Protein AF-A0A949GAK9-F1 (afdb_monomer_lite)

Structure (mmCIF, N/CA/C/O backbone):
data_AF-A0A949GAK9-F1
#
_entry.id   AF-A0A949GAK9-F1
#
loop_
_atom_site.group_PDB
_atom_site.id
_atom_site.type_symbol
_atom_site.label_atom_id
_atom_site.label_alt_id
_atom_site.label_comp_id
_atom_site.label_asym_id
_atom_site.label_entity_id
_atom_site.label_seq_id
_atom_site.pdbx_PDB_ins_code
_atom_site.Cartn_x
_atom_site.Cartn_y
_atom_site.Cartn_z
_atom_site.occupancy
_atom_site.B_iso_or_equiv
_atom_site.auth_seq_id
_atom_site.auth_comp_id
_atom_site.auth_asym_id
_atom_site.auth_atom_id
_atom_site.pdbx_PDB_model_num
ATOM 1 N N . MET A 1 1 ? 39.536 3.581 -105.149 1.00 51.94 1 MET A N 1
ATOM 2 C CA . MET A 1 1 ? 39.400 4.045 -103.743 1.00 51.94 1 MET A CA 1
ATOM 3 C C . MET A 1 1 ? 38.207 4.985 -103.474 1.00 51.94 1 MET A C 1
ATOM 5 O O . MET A 1 1 ? 37.973 5.321 -102.324 1.00 51.94 1 MET A O 1
ATOM 9 N N . HIS A 1 2 ? 37.390 5.369 -104.469 1.00 54.50 2 HIS A N 1
ATOM 10 C CA . HIS A 1 2 ? 36.315 6.364 -104.275 1.00 54.50 2 HIS A CA 1
ATOM 11 C C . HIS A 1 2 ? 34.969 5.800 -103.749 1.00 54.50 2 HIS A C 1
ATOM 13 O O . HIS A 1 2 ? 34.125 6.563 -103.284 1.00 54.50 2 HIS A O 1
ATOM 19 N N . ARG A 1 3 ? 34.749 4.472 -103.798 1.00 54.41 3 ARG A N 1
ATOM 20 C CA . ARG A 1 3 ? 33.476 3.837 -103.385 1.00 54.41 3 ARG A CA 1
ATOM 21 C C . ARG A 1 3 ? 33.417 3.396 -101.913 1.00 54.41 3 ARG A C 1
ATOM 23 O O . ARG A 1 3 ? 32.331 3.361 -101.354 1.00 54.41 3 ARG A O 1
ATOM 30 N N . LEU A 1 4 ? 34.559 3.150 -101.261 1.00 55.31 4 LEU A N 1
ATOM 31 C CA . LEU A 1 4 ? 34.622 2.759 -99.839 1.00 55.31 4 LEU A CA 1
ATOM 32 C C . LEU A 1 4 ? 34.404 3.943 -98.879 1.00 55.31 4 LEU A C 1
ATOM 34 O O . LEU A 1 4 ? 33.759 3.795 -97.846 1.00 55.31 4 LEU A O 1
ATOM 38 N N . ARG A 1 5 ? 34.845 5.153 -99.255 1.00 54.91 5 ARG A N 1
ATOM 39 C CA . ARG A 1 5 ? 34.687 6.379 -98.447 1.00 54.91 5 ARG A CA 1
ATOM 40 C C . ARG A 1 5 ? 33.220 6.814 -98.268 1.00 54.91 5 ARG A C 1
ATOM 42 O O . ARG A 1 5 ? 32.912 7.489 -97.293 1.00 54.91 5 ARG A O 1
ATOM 49 N N . LYS A 1 6 ? 32.311 6.403 -99.168 1.00 59.62 6 LYS A N 1
ATOM 50 C CA . LYS A 1 6 ? 30.882 6.783 -99.147 1.00 59.62 6 LYS A CA 1
ATOM 51 C C . LYS A 1 6 ? 30.074 6.067 -98.050 1.00 59.62 6 LYS A C 1
ATOM 53 O O . LYS A 1 6 ? 29.066 6.602 -97.612 1.00 59.62 6 LYS A O 1
ATOM 58 N N . TYR A 1 7 ? 30.540 4.908 -97.577 1.00 62.22 7 TYR A N 1
ATOM 59 C CA . TYR A 1 7 ? 29.885 4.134 -96.511 1.00 62.22 7 TYR A CA 1
ATOM 60 C C . TYR A 1 7 ? 30.604 4.238 -95.159 1.00 62.22 7 TYR A C 1
ATOM 62 O O . TYR A 1 7 ? 30.000 4.006 -94.121 1.00 62.22 7 TYR A O 1
ATOM 70 N N . LEU A 1 8 ? 31.870 4.659 -95.148 1.00 64.06 8 LEU A N 1
ATOM 71 C CA . LEU A 1 8 ? 32.684 4.757 -93.933 1.00 64.06 8 LEU A CA 1
ATOM 72 C C . LEU A 1 8 ? 32.250 5.911 -93.009 1.00 64.06 8 LEU A C 1
ATOM 74 O O . LEU A 1 8 ? 32.223 5.751 -91.795 1.00 64.06 8 LEU A O 1
ATOM 78 N N . ILE A 1 9 ? 31.850 7.050 -93.583 1.00 67.25 9 ILE A N 1
ATOM 79 C CA . ILE A 1 9 ? 31.380 8.235 -92.843 1.00 67.25 9 ILE A CA 1
ATOM 80 C C . ILE A 1 9 ? 30.050 7.980 -92.102 1.00 67.25 9 ILE A C 1
ATOM 82 O O . ILE A 1 9 ? 29.993 8.277 -90.910 1.00 67.25 9 ILE A O 1
ATOM 86 N N . PRO A 1 10 ? 28.993 7.408 -92.723 1.00 65.00 10 PRO A N 1
ATOM 87 C CA . PRO A 1 10 ? 27.754 7.117 -92.000 1.00 65.00 10 PRO A CA 1
ATOM 88 C C . PRO A 1 10 ? 27.930 6.017 -90.947 1.00 65.00 10 PRO A C 1
ATOM 90 O O . PRO A 1 10 ? 27.344 6.119 -89.876 1.00 65.00 10 PRO A O 1
ATOM 93 N N . ILE A 1 11 ? 28.778 5.010 -91.190 1.00 69.69 11 ILE A N 1
ATOM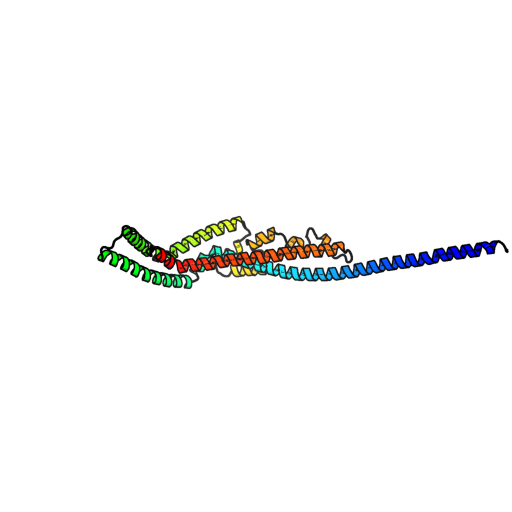 94 C CA . ILE A 1 11 ? 29.069 3.962 -90.197 1.00 69.69 11 ILE A CA 1
ATOM 95 C C . ILE A 1 11 ? 29.792 4.550 -88.978 1.00 69.69 11 ILE A C 1
ATOM 97 O O . ILE A 1 11 ? 29.429 4.238 -87.846 1.00 69.69 11 ILE A O 1
ATOM 101 N N . LEU A 1 12 ? 30.762 5.446 -89.188 1.00 64.31 12 LEU A N 1
ATOM 102 C CA . LEU A 1 12 ? 31.463 6.119 -88.094 1.00 64.31 12 LEU A CA 1
ATOM 103 C C . LEU A 1 12 ? 30.534 7.068 -87.319 1.00 64.31 12 LEU A C 1
ATOM 105 O O . LEU A 1 12 ? 30.618 7.126 -86.099 1.00 64.31 12 LEU A O 1
ATOM 109 N N . ALA A 1 13 ? 29.617 7.765 -88.001 1.00 63.09 13 ALA A N 1
ATOM 110 C CA . ALA A 1 13 ? 28.626 8.637 -87.365 1.00 63.09 13 ALA A CA 1
ATOM 111 C C . ALA A 1 13 ? 27.586 7.855 -86.542 1.00 63.09 13 ALA A C 1
ATOM 113 O O . ALA A 1 13 ? 27.230 8.292 -85.452 1.00 63.09 13 ALA A O 1
ATOM 114 N N . ILE A 1 14 ? 27.147 6.684 -87.021 1.00 65.56 14 ILE A N 1
ATOM 115 C CA . ILE A 1 14 ? 26.251 5.779 -86.283 1.00 65.56 14 ILE A CA 1
ATOM 116 C C . ILE A 1 14 ? 26.977 5.170 -85.077 1.00 65.56 14 ILE A C 1
ATOM 118 O O . ILE A 1 14 ? 26.407 5.119 -83.991 1.00 65.56 14 ILE A O 1
ATOM 122 N N . ALA A 1 15 ? 28.245 4.774 -85.228 1.00 59.44 15 ALA A N 1
ATOM 123 C CA . ALA A 1 15 ? 29.060 4.299 -84.111 1.00 59.44 15 ALA A CA 1
ATOM 124 C C . ALA A 1 15 ? 29.271 5.402 -83.058 1.00 59.44 15 ALA A C 1
ATOM 126 O O . ALA A 1 15 ? 29.117 5.145 -81.868 1.00 59.44 15 ALA A O 1
ATOM 127 N N . LEU A 1 16 ? 29.534 6.645 -83.477 1.00 56.19 16 LEU A N 1
ATOM 128 C CA . LEU A 1 16 ? 29.651 7.788 -82.567 1.00 56.19 16 LEU A CA 1
ATOM 129 C C . LEU A 1 16 ? 28.309 8.066 -81.860 1.00 56.19 16 LEU A C 1
ATOM 131 O O . LEU A 1 16 ? 28.266 8.144 -80.636 1.00 56.19 16 LEU A O 1
ATOM 135 N N . MET A 1 17 ? 27.196 8.128 -82.602 1.00 55.72 17 MET A N 1
ATOM 136 C CA . MET A 1 17 ? 25.853 8.333 -82.037 1.00 55.72 17 MET A CA 1
ATOM 137 C C . MET A 1 17 ? 25.370 7.185 -81.148 1.00 55.72 17 MET A C 1
ATOM 139 O O . MET A 1 17 ? 24.511 7.426 -80.313 1.00 55.72 17 MET A O 1
ATOM 143 N N . ALA A 1 18 ? 25.890 5.966 -81.296 1.00 56.59 18 ALA A N 1
ATOM 144 C CA . ALA A 1 18 ? 25.602 4.859 -80.385 1.00 56.59 18 ALA A CA 1
ATOM 145 C C . ALA A 1 18 ? 26.457 4.937 -79.108 1.00 56.59 18 ALA A C 1
ATOM 147 O O . ALA A 1 18 ? 25.973 4.655 -78.015 1.00 56.59 18 ALA A O 1
ATOM 148 N N . VAL A 1 19 ? 27.716 5.370 -79.221 1.00 54.81 19 VAL A N 1
ATOM 149 C CA . VAL A 1 19 ? 28.667 5.440 -78.099 1.00 54.81 19 VAL A CA 1
ATOM 150 C C . VAL A 1 19 ? 28.380 6.617 -77.155 1.00 54.81 19 VAL A C 1
ATOM 152 O O . VAL A 1 19 ? 28.530 6.463 -75.942 1.00 54.81 19 VAL A O 1
ATOM 155 N N . PHE A 1 20 ? 27.930 7.767 -77.668 1.00 54.03 20 PHE A N 1
ATOM 156 C CA . PHE A 1 20 ? 27.603 8.948 -76.852 1.00 54.03 20 PHE A CA 1
ATOM 157 C C . PHE A 1 20 ? 26.462 8.723 -75.825 1.00 54.03 20 PHE A C 1
ATOM 159 O O . PHE A 1 20 ? 26.694 8.966 -74.640 1.00 54.03 20 PHE A O 1
ATOM 166 N N . PRO A 1 21 ? 25.269 8.212 -76.192 1.00 53.53 21 PRO A N 1
ATOM 167 C CA . PRO A 1 21 ? 24.184 7.955 -75.241 1.00 53.53 21 PRO A CA 1
ATOM 168 C C . PRO A 1 21 ? 24.473 6.780 -74.293 1.00 53.53 21 PRO A C 1
ATOM 170 O O . PRO A 1 21 ? 23.988 6.790 -73.162 1.00 53.53 21 PRO A O 1
ATOM 173 N N . LEU A 1 22 ? 25.302 5.801 -74.692 1.00 49.84 22 LEU A N 1
ATOM 174 C CA . LEU A 1 22 ? 25.714 4.705 -73.803 1.00 49.84 22 LEU A CA 1
ATOM 175 C C . LEU A 1 22 ? 26.601 5.182 -72.639 1.00 49.84 22 LEU A C 1
ATOM 177 O O . LEU A 1 22 ? 26.452 4.679 -71.523 1.00 49.84 22 LEU A O 1
ATOM 181 N N . HIS A 1 23 ? 27.482 6.164 -72.869 1.00 51.22 23 HIS A N 1
ATOM 182 C CA . HIS A 1 23 ? 28.323 6.747 -71.816 1.00 51.22 23 HIS A CA 1
ATOM 183 C C . HIS A 1 23 ? 27.517 7.620 -70.849 1.00 51.22 23 HIS A C 1
ATOM 185 O O . HIS A 1 23 ? 27.733 7.545 -69.640 1.00 51.22 23 HIS A O 1
ATOM 191 N N . SER A 1 24 ? 26.555 8.404 -71.349 1.00 53.34 24 SER A N 1
ATOM 192 C CA . SER A 1 24 ? 25.651 9.196 -70.502 1.00 53.34 24 SER A CA 1
ATOM 193 C C . SER A 1 24 ? 24.759 8.307 -69.631 1.00 53.34 24 SER A C 1
ATOM 195 O O . SER A 1 24 ? 24.544 8.619 -68.462 1.00 53.34 24 SER A O 1
ATOM 197 N N . ALA A 1 25 ? 24.292 7.172 -70.165 1.00 54.41 25 ALA A N 1
ATOM 198 C CA . ALA A 1 25 ? 23.496 6.197 -69.422 1.00 54.41 25 ALA A CA 1
ATOM 199 C C . ALA A 1 25 ? 24.308 5.469 -68.334 1.00 54.41 25 ALA A C 1
ATOM 201 O O . ALA A 1 25 ? 23.816 5.322 -67.218 1.00 54.41 25 ALA A O 1
ATOM 202 N N . HIS A 1 26 ? 25.558 5.074 -68.616 1.00 55.34 26 HIS A N 1
ATOM 203 C CA . HIS A 1 26 ? 26.439 4.455 -67.613 1.00 55.34 26 HIS A CA 1
ATOM 204 C C . HIS A 1 26 ? 26.899 5.450 -66.537 1.00 55.34 26 HIS A C 1
ATOM 206 O O . HIS A 1 26 ? 26.932 5.112 -65.357 1.00 55.34 26 HIS A O 1
ATOM 212 N N . ALA A 1 27 ? 27.210 6.696 -66.907 1.00 53.25 27 ALA A N 1
ATOM 213 C CA . ALA A 1 27 ? 27.533 7.741 -65.936 1.00 53.25 27 ALA A CA 1
ATOM 214 C C . ALA A 1 27 ? 26.326 8.073 -65.040 1.00 53.25 27 ALA A C 1
ATOM 216 O O . ALA A 1 27 ? 26.493 8.254 -63.837 1.00 53.25 27 ALA A O 1
ATOM 217 N N . ALA A 1 28 ? 25.108 8.079 -65.595 1.00 60.81 28 ALA A N 1
ATOM 218 C CA . ALA A 1 28 ? 23.876 8.268 -64.831 1.00 60.81 28 ALA A CA 1
ATOM 219 C C . ALA A 1 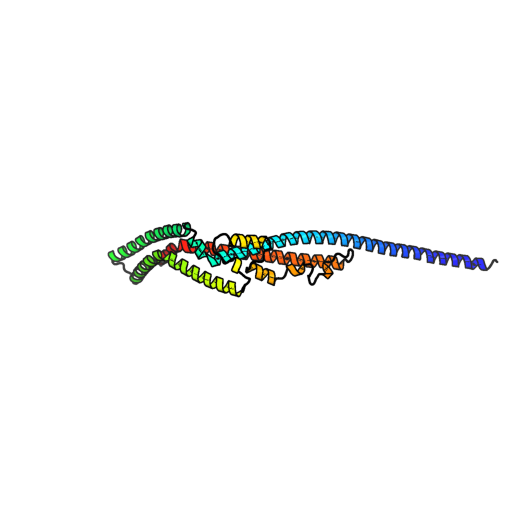28 ? 23.560 7.081 -63.903 1.00 60.81 28 ALA A C 1
ATOM 221 O O . ALA A 1 28 ? 23.159 7.303 -62.763 1.00 60.81 28 ALA A O 1
ATOM 222 N N . SER A 1 29 ? 23.780 5.832 -64.334 1.00 64.19 29 SER A N 1
ATOM 223 C CA . SER A 1 29 ? 23.567 4.657 -63.476 1.00 64.19 29 SER A CA 1
ATOM 224 C C . SER A 1 29 ? 24.602 4.554 -62.353 1.00 64.19 29 SER A C 1
ATOM 226 O O . SER A 1 29 ? 24.260 4.147 -61.247 1.00 64.19 29 SER A O 1
ATOM 228 N N . VAL A 1 30 ? 25.854 4.955 -62.610 1.00 63.03 30 VAL A N 1
ATOM 229 C CA . VAL A 1 30 ? 26.907 5.029 -61.585 1.00 63.03 30 VAL A CA 1
ATOM 230 C C . VAL A 1 30 ? 26.654 6.199 -60.629 1.00 63.03 30 VAL A C 1
ATOM 232 O O . VAL A 1 30 ? 26.798 6.045 -59.422 1.00 63.03 30 VAL A O 1
ATOM 235 N N . ALA A 1 31 ? 26.204 7.357 -61.119 1.00 63.72 31 ALA A N 1
ATOM 236 C CA . ALA A 1 31 ? 25.809 8.468 -60.253 1.00 63.72 31 ALA A CA 1
ATOM 237 C C . ALA A 1 31 ? 24.590 8.116 -59.382 1.00 63.72 31 ALA A C 1
ATOM 239 O O . ALA A 1 31 ? 24.566 8.466 -58.206 1.00 63.72 31 ALA A O 1
ATOM 240 N N . ALA A 1 32 ? 23.610 7.383 -59.923 1.00 65.06 32 ALA A N 1
ATOM 241 C CA . ALA A 1 32 ? 22.452 6.905 -59.171 1.00 65.06 32 ALA A CA 1
ATOM 242 C C . ALA A 1 32 ? 22.826 5.843 -58.122 1.00 65.06 32 ALA A C 1
ATOM 244 O O . ALA A 1 32 ? 22.299 5.883 -57.012 1.00 65.06 32 ALA A O 1
ATOM 245 N N . SER A 1 33 ? 23.757 4.929 -58.428 1.00 63.31 33 SER A N 1
ATOM 246 C CA . SER A 1 33 ? 24.229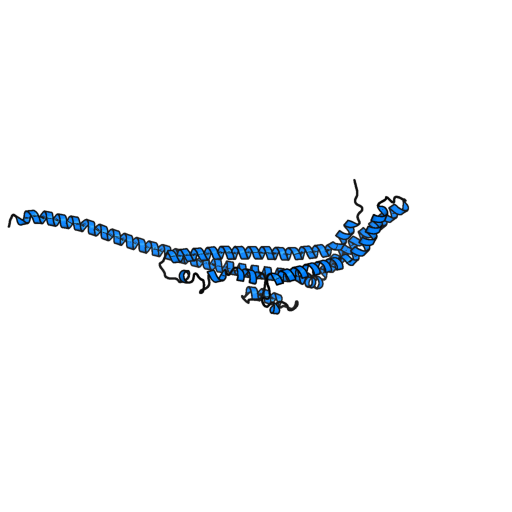 3.935 -57.455 1.00 63.31 33 SER A CA 1
ATOM 247 C C . SER A 1 33 ? 25.074 4.563 -56.344 1.00 63.31 33 SER A C 1
ATOM 249 O O . SER A 1 33 ? 24.906 4.207 -55.180 1.00 63.31 33 SER A O 1
ATOM 251 N N . VAL A 1 34 ? 25.915 5.550 -56.668 1.00 64.19 34 VAL A N 1
ATOM 252 C CA . VAL A 1 34 ? 26.682 6.324 -55.679 1.00 64.19 34 VAL A CA 1
ATOM 253 C C . VAL A 1 34 ? 25.760 7.213 -54.838 1.00 64.19 34 VAL A C 1
ATOM 255 O O . VAL A 1 34 ? 25.907 7.244 -53.620 1.00 64.19 34 VAL A O 1
ATOM 258 N N . ALA A 1 35 ? 24.772 7.886 -55.437 1.00 60.88 35 ALA A N 1
ATOM 259 C CA . ALA A 1 35 ? 23.776 8.667 -54.699 1.00 60.88 35 ALA A CA 1
ATOM 260 C C . ALA A 1 35 ? 22.928 7.781 -53.771 1.00 60.88 35 ALA A C 1
ATOM 262 O O . ALA A 1 35 ? 22.679 8.166 -52.630 1.00 60.88 35 ALA A O 1
ATOM 263 N N . GLY A 1 36 ? 22.550 6.580 -54.222 1.00 61.28 36 GLY A N 1
ATOM 264 C CA . GLY A 1 36 ? 21.880 5.574 -53.397 1.00 61.28 36 GLY A CA 1
ATOM 265 C C . GLY A 1 36 ? 22.747 5.102 -52.228 1.00 61.28 36 GLY A C 1
ATOM 266 O O . GLY A 1 36 ? 22.277 5.088 -51.096 1.00 61.28 36 GLY A O 1
ATOM 267 N N . ALA A 1 37 ? 24.029 4.810 -52.469 1.00 61.66 37 ALA A N 1
ATOM 268 C CA . ALA A 1 37 ? 24.970 4.419 -51.419 1.00 61.66 37 ALA A CA 1
ATOM 269 C C . ALA A 1 37 ? 25.216 5.544 -50.394 1.00 61.66 37 ALA A C 1
ATOM 271 O O . ALA A 1 37 ? 25.269 5.289 -49.194 1.00 61.66 37 ALA A O 1
ATOM 272 N N . LEU A 1 38 ? 25.317 6.803 -50.834 1.00 58.34 38 LEU A N 1
ATOM 273 C CA . LEU A 1 38 ? 25.452 7.959 -49.937 1.00 58.34 38 LEU A CA 1
ATOM 274 C C . LEU A 1 38 ? 24.170 8.217 -49.128 1.00 58.34 38 LEU A C 1
ATOM 276 O O . LEU A 1 38 ? 24.242 8.563 -47.947 1.00 58.34 38 LEU A O 1
ATOM 280 N N . PHE A 1 39 ? 22.997 8.021 -49.731 1.00 60.84 39 PHE A N 1
ATOM 281 C CA . PHE A 1 39 ? 21.710 8.130 -49.043 1.00 60.84 39 PHE A CA 1
ATOM 282 C C . PHE A 1 39 ? 21.534 7.026 -47.984 1.00 60.84 39 PHE A C 1
ATOM 284 O O . PHE A 1 39 ? 21.108 7.302 -46.865 1.00 60.84 39 PHE A O 1
ATOM 291 N N . ASP A 1 40 ? 21.952 5.798 -48.286 1.00 64.62 40 ASP A N 1
ATOM 292 C CA . ASP A 1 40 ? 21.887 4.667 -47.354 1.00 64.62 40 ASP A CA 1
ATOM 293 C C . ASP A 1 40 ? 22.865 4.827 -46.172 1.00 64.62 40 ASP A C 1
ATOM 295 O O . ASP A 1 40 ? 22.498 4.645 -45.010 1.00 64.62 40 ASP A O 1
ATOM 299 N N . VAL A 1 41 ? 24.086 5.311 -46.433 1.00 65.50 41 VAL A N 1
ATOM 300 C CA . VAL A 1 41 ? 25.074 5.628 -45.383 1.00 65.50 41 VAL A CA 1
ATOM 301 C C . VAL A 1 41 ? 24.615 6.793 -44.491 1.00 65.50 41 VAL A C 1
ATOM 303 O O . VAL A 1 41 ? 24.788 6.752 -43.267 1.00 65.50 41 VAL A O 1
ATOM 306 N N . THR A 1 42 ? 24.002 7.835 -45.062 1.00 65.44 42 THR A N 1
ATOM 307 C CA . THR A 1 42 ? 23.492 8.978 -44.279 1.00 65.44 42 THR A CA 1
ATOM 308 C C . THR A 1 42 ? 22.287 8.596 -43.415 1.00 65.44 42 THR A C 1
ATOM 310 O O . THR A 1 42 ? 22.235 8.981 -42.248 1.00 65.44 42 THR A O 1
ATOM 313 N N . ILE A 1 43 ? 21.362 7.770 -43.908 1.00 67.88 43 ILE A N 1
ATOM 314 C CA . ILE A 1 43 ? 20.245 7.261 -43.093 1.00 67.88 43 ILE A CA 1
ATOM 315 C C . ILE A 1 43 ? 20.734 6.268 -42.033 1.00 67.88 43 ILE A C 1
ATOM 317 O O . ILE A 1 43 ? 20.325 6.359 -40.874 1.00 67.88 43 ILE A O 1
ATOM 321 N N . GLY A 1 44 ? 21.643 5.356 -42.384 1.00 66.12 44 GLY A N 1
ATOM 322 C CA . GLY A 1 44 ? 22.190 4.374 -41.449 1.00 66.12 44 GLY A CA 1
ATOM 323 C C . GLY A 1 44 ? 22.914 5.016 -40.262 1.00 66.12 44 GLY A C 1
ATOM 324 O O . GLY A 1 44 ? 22.764 4.566 -39.126 1.00 66.12 44 GLY A O 1
ATOM 325 N N . THR A 1 45 ? 23.659 6.100 -40.486 1.00 68.69 45 THR A N 1
ATOM 326 C CA . THR A 1 45 ? 24.336 6.841 -39.404 1.00 68.69 45 THR A CA 1
ATOM 327 C C . THR A 1 45 ? 23.352 7.595 -38.506 1.00 68.69 45 THR A C 1
ATOM 329 O O . THR A 1 45 ? 23.470 7.519 -37.282 1.00 68.69 45 THR A O 1
ATOM 332 N N . VAL A 1 46 ? 22.330 8.248 -39.073 1.00 70.56 46 VAL A N 1
ATOM 333 C CA . VAL A 1 46 ? 21.264 8.910 -38.295 1.00 70.56 46 VAL A CA 1
ATOM 334 C C . VAL A 1 46 ? 20.488 7.902 -37.440 1.00 70.56 46 VAL A C 1
ATOM 336 O O . VAL A 1 46 ? 20.258 8.150 -36.256 1.00 70.56 46 VAL A O 1
ATOM 339 N N . LEU A 1 47 ? 20.132 6.738 -37.990 1.00 70.56 47 LEU A N 1
ATOM 340 C CA . LEU A 1 47 ? 19.409 5.698 -37.250 1.00 70.56 47 LEU A CA 1
ATOM 341 C C . LEU A 1 47 ? 20.231 5.090 -36.103 1.00 70.56 47 LEU A C 1
ATOM 343 O O . LEU A 1 47 ? 19.664 4.791 -35.048 1.00 70.56 47 LEU A O 1
ATOM 347 N N . HIS A 1 48 ? 21.553 4.951 -36.255 1.00 70.25 48 HIS A N 1
ATOM 348 C CA . HIS A 1 48 ? 22.428 4.541 -35.149 1.00 70.25 48 HIS A CA 1
ATOM 349 C C . HIS A 1 48 ? 22.435 5.574 -34.013 1.00 70.25 48 HIS A C 1
ATOM 351 O O . HIS A 1 48 ? 22.320 5.196 -32.845 1.00 70.25 48 HIS A O 1
ATOM 357 N N . MET A 1 49 ? 22.499 6.871 -34.336 1.00 70.62 49 MET A N 1
ATOM 358 C CA . MET A 1 49 ? 22.441 7.941 -33.330 1.00 70.62 49 MET A CA 1
ATOM 359 C C . MET A 1 49 ? 21.099 7.945 -32.587 1.00 70.62 49 MET A C 1
ATOM 361 O O . MET A 1 49 ? 21.072 8.022 -31.359 1.00 70.62 49 MET A O 1
ATOM 365 N N . VAL A 1 50 ? 19.986 7.777 -33.307 1.00 75.19 50 VAL A N 1
ATOM 366 C CA . VAL A 1 50 ? 18.645 7.652 -32.708 1.00 75.19 50 VAL A CA 1
ATOM 367 C C . VAL A 1 50 ? 18.550 6.417 -31.806 1.00 75.19 50 VAL A C 1
ATOM 369 O O . VAL A 1 50 ? 18.018 6.500 -30.700 1.00 75.19 50 VAL A O 1
ATOM 372 N N . SER A 1 51 ? 19.108 5.283 -32.232 1.00 71.62 51 SER A N 1
ATOM 373 C CA . SER A 1 51 ? 19.106 4.044 -31.444 1.00 71.62 51 SER A CA 1
ATOM 374 C C . SER A 1 51 ? 19.911 4.177 -30.148 1.00 71.62 51 SER A C 1
ATOM 376 O O . SER A 1 51 ? 19.467 3.695 -29.105 1.00 71.62 51 SER A O 1
ATOM 378 N N . TYR A 1 52 ? 21.048 4.880 -30.181 1.00 72.88 52 TYR A N 1
ATOM 379 C CA . TYR A 1 52 ? 21.845 5.175 -28.987 1.00 72.88 52 TYR A CA 1
ATOM 380 C C . TYR A 1 52 ? 21.094 6.079 -27.998 1.00 72.88 52 TYR A C 1
ATOM 382 O O . TYR A 1 52 ? 21.076 5.807 -26.797 1.00 72.88 52 TYR A O 1
ATOM 390 N N . VAL A 1 53 ? 20.406 7.112 -28.500 1.00 77.75 53 VAL A N 1
ATOM 391 C CA . VAL A 1 53 ? 19.545 7.973 -27.671 1.00 77.75 53 VAL A CA 1
ATOM 392 C C . VAL A 1 53 ? 18.413 7.159 -27.034 1.00 77.75 53 VAL A C 1
ATOM 394 O O . VAL A 1 53 ? 18.178 7.281 -25.834 1.00 77.75 53 VAL A O 1
ATOM 397 N N . LEU A 1 54 ? 17.747 6.283 -27.793 1.00 76.25 54 LEU A N 1
ATOM 398 C CA . LEU A 1 54 ? 16.699 5.402 -27.260 1.00 76.25 54 LEU A CA 1
ATOM 399 C C . LEU A 1 54 ? 17.226 4.448 -26.186 1.00 76.25 54 LEU A C 1
ATOM 401 O O . LEU A 1 54 ? 16.542 4.223 -25.190 1.00 76.25 54 LEU A O 1
ATOM 405 N N . TYR A 1 55 ? 18.441 3.922 -26.349 1.00 75.69 55 TYR A N 1
ATOM 406 C CA . TYR A 1 55 ? 19.073 3.085 -25.333 1.00 75.69 55 TYR A CA 1
ATOM 407 C C . TYR A 1 55 ? 19.365 3.853 -24.033 1.00 75.69 55 TYR A C 1
ATOM 409 O O . TYR A 1 55 ? 19.118 3.348 -22.933 1.00 75.69 55 TYR A O 1
ATOM 417 N N . LEU A 1 56 ? 19.828 5.102 -24.141 1.00 78.06 56 LEU A N 1
ATOM 418 C CA . LEU A 1 56 ? 20.026 5.974 -22.982 1.00 78.06 56 LEU A CA 1
ATOM 419 C C . LEU A 1 56 ? 18.699 6.207 -22.245 1.00 78.06 56 LEU A C 1
ATOM 421 O O . LEU A 1 56 ? 18.628 6.036 -21.027 1.00 78.06 56 LEU A O 1
ATOM 425 N N . VAL A 1 57 ? 17.627 6.519 -22.980 1.00 82.69 57 VAL A N 1
ATOM 426 C CA . VAL A 1 57 ? 16.284 6.704 -22.404 1.00 82.69 57 VAL A CA 1
ATOM 427 C C . VAL A 1 57 ? 15.771 5.411 -21.759 1.00 82.69 57 VAL A C 1
ATOM 429 O O . VAL A 1 57 ? 15.229 5.454 -20.655 1.00 82.69 57 VAL A O 1
ATOM 432 N N . LEU A 1 58 ? 15.992 4.254 -22.388 1.00 80.69 58 LEU A N 1
ATOM 433 C CA . LEU A 1 58 ? 15.619 2.947 -21.839 1.00 80.69 58 LEU A CA 1
ATOM 434 C C . LEU A 1 58 ? 16.374 2.627 -20.541 1.00 80.69 58 LEU A C 1
ATOM 436 O O . LEU A 1 58 ? 15.797 2.046 -19.623 1.00 80.69 58 LEU A O 1
ATOM 440 N N . THR A 1 59 ? 17.638 3.037 -20.431 1.00 76.75 59 THR A N 1
ATOM 441 C CA . THR A 1 59 ? 18.435 2.875 -19.205 1.00 76.75 59 THR A CA 1
ATOM 442 C C . THR A 1 59 ? 17.835 3.688 -18.054 1.00 76.75 59 THR A C 1
ATOM 444 O O . THR A 1 59 ? 17.665 3.169 -16.949 1.00 76.75 59 THR A O 1
ATOM 447 N N . ILE A 1 60 ? 17.426 4.933 -18.322 1.00 81.75 60 ILE A N 1
ATOM 448 C CA . ILE A 1 60 ? 16.736 5.785 -17.339 1.00 81.75 60 ILE A CA 1
ATOM 449 C C . ILE A 1 60 ? 15.374 5.184 -16.959 1.00 81.75 60 ILE A C 1
ATOM 451 O O . ILE A 1 60 ? 15.041 5.103 -15.776 1.00 81.75 60 ILE A O 1
ATOM 455 N N . ALA A 1 61 ? 14.597 4.716 -17.939 1.00 84.69 61 ALA A N 1
ATOM 456 C CA . ALA A 1 61 ? 13.307 4.070 -17.696 1.00 84.69 61 ALA A CA 1
ATOM 457 C C . ALA A 1 61 ? 13.449 2.776 -16.876 1.00 84.69 61 ALA A C 1
ATOM 459 O O . ALA A 1 61 ? 12.647 2.516 -15.981 1.00 84.69 61 ALA A O 1
ATOM 460 N N . SER A 1 62 ? 14.506 1.999 -17.121 1.00 82.00 62 SER A N 1
ATOM 461 C CA . SER A 1 62 ? 14.819 0.786 -16.359 1.00 82.00 62 SER A CA 1
ATOM 462 C C . SER A 1 62 ? 15.173 1.110 -14.909 1.00 82.00 62 SER A C 1
ATOM 464 O O . SER A 1 62 ? 14.711 0.427 -13.999 1.00 82.00 62 SER A O 1
ATOM 466 N N . PHE A 1 63 ? 15.922 2.190 -14.669 1.00 80.69 63 PHE A N 1
ATOM 467 C CA . PHE A 1 63 ? 16.169 2.674 -13.311 1.00 80.69 63 PHE A CA 1
ATOM 468 C C . PHE A 1 63 ? 14.865 3.088 -12.608 1.00 80.69 63 PHE A C 1
ATOM 470 O O . PHE A 1 63 ? 14.625 2.693 -11.465 1.00 80.69 63 PHE A O 1
ATOM 477 N N . ALA A 1 64 ? 13.985 3.818 -13.300 1.00 86.25 64 ALA A N 1
ATOM 478 C CA . ALA A 1 64 ? 12.678 4.205 -12.769 1.00 86.25 64 ALA A CA 1
ATOM 479 C C . ALA A 1 64 ? 11.782 2.990 -12.456 1.00 86.25 64 ALA A C 1
ATOM 481 O O . ALA A 1 64 ? 11.081 2.987 -11.439 1.00 86.25 64 ALA A O 1
ATOM 482 N N . LEU A 1 65 ? 11.831 1.942 -13.284 1.00 85.44 65 LEU A N 1
ATOM 483 C CA . LEU A 1 65 ? 11.141 0.676 -13.038 1.00 85.44 65 LEU A CA 1
ATOM 484 C C . LEU A 1 65 ? 11.671 -0.013 -11.778 1.00 85.44 65 LEU A C 1
ATOM 486 O O . LEU A 1 65 ? 10.873 -0.396 -10.925 1.00 85.44 65 LEU A O 1
ATOM 490 N N . THR A 1 66 ? 12.992 -0.124 -11.622 1.00 79.88 66 THR A N 1
ATOM 491 C CA . THR A 1 66 ? 13.613 -0.712 -10.424 1.00 79.88 66 THR A CA 1
ATOM 492 C C . THR A 1 66 ? 13.244 0.065 -9.160 1.00 79.88 66 THR A C 1
ATOM 494 O O . THR A 1 66 ? 12.889 -0.538 -8.146 1.00 79.88 66 THR A O 1
ATOM 497 N N . LEU A 1 67 ? 13.243 1.400 -9.224 1.00 84.12 67 LEU A N 1
ATOM 498 C CA . LEU A 1 67 ? 12.807 2.249 -8.115 1.00 84.12 67 LEU A CA 1
ATOM 499 C C . LEU A 1 67 ? 11.331 2.014 -7.763 1.00 84.12 67 LEU A C 1
ATOM 501 O O . LEU A 1 67 ? 10.990 1.835 -6.595 1.00 84.12 67 LEU A O 1
ATOM 505 N N . SER A 1 68 ? 10.462 1.964 -8.771 1.00 88.44 68 SER A N 1
ATOM 506 C CA . SER A 1 68 ? 9.025 1.729 -8.583 1.00 88.44 68 SER A CA 1
ATOM 507 C C . SER A 1 68 ? 8.747 0.329 -8.024 1.00 88.44 68 SER A C 1
ATOM 509 O O . SER A 1 68 ? 7.909 0.170 -7.138 1.00 88.44 68 SER A O 1
ATOM 511 N N . ALA A 1 69 ? 9.490 -0.683 -8.479 1.00 83.38 69 ALA A N 1
ATOM 512 C CA . ALA A 1 69 ? 9.423 -2.048 -7.965 1.00 83.38 69 ALA A CA 1
ATOM 513 C C . ALA A 1 69 ? 9.857 -2.130 -6.493 1.00 83.38 69 ALA A C 1
ATOM 515 O O . ALA A 1 69 ? 9.187 -2.774 -5.682 1.00 83.38 69 ALA A O 1
ATOM 516 N N . ALA A 1 70 ? 10.938 -1.435 -6.128 1.00 80.88 70 ALA A N 1
ATOM 517 C CA . ALA A 1 70 ? 11.407 -1.360 -4.749 1.00 80.88 70 ALA A CA 1
ATOM 518 C C . ALA A 1 70 ? 10.374 -0.680 -3.832 1.00 80.88 70 ALA A C 1
ATOM 520 O O . ALA A 1 70 ? 10.089 -1.190 -2.746 1.00 80.88 70 ALA A O 1
ATOM 521 N N . LEU A 1 71 ? 9.759 0.420 -4.285 1.00 85.88 71 LEU A N 1
ATOM 522 C CA . LEU A 1 71 ? 8.683 1.101 -3.554 1.00 85.88 71 LEU A CA 1
ATOM 523 C C . LEU A 1 71 ? 7.446 0.211 -3.380 1.00 85.88 71 LEU A C 1
ATOM 525 O O . LEU A 1 71 ? 6.888 0.155 -2.283 1.00 85.88 71 LEU A O 1
ATOM 529 N N . LEU A 1 72 ? 7.041 -0.519 -4.423 1.00 86.62 72 LEU A N 1
ATOM 530 C CA . LEU A 1 72 ? 5.925 -1.461 -4.345 1.00 86.62 72 LEU A CA 1
ATOM 531 C C . LEU A 1 72 ? 6.200 -2.557 -3.310 1.00 86.62 72 LEU A C 1
ATOM 533 O O . LEU A 1 72 ? 5.392 -2.748 -2.401 1.00 86.62 72 LEU A O 1
ATOM 537 N N . ASN A 1 73 ? 7.359 -3.212 -3.381 1.00 82.75 73 ASN A N 1
ATOM 538 C CA . ASN A 1 73 ? 7.739 -4.244 -2.415 1.00 82.75 73 ASN A CA 1
ATOM 539 C C . ASN A 1 73 ? 7.776 -3.697 -0.973 1.00 82.75 73 ASN A C 1
ATOM 541 O O . ASN A 1 73 ? 7.232 -4.328 -0.065 1.00 82.75 73 ASN A O 1
ATOM 545 N N . ALA A 1 74 ? 8.343 -2.502 -0.764 1.00 80.12 74 ALA A N 1
ATOM 546 C CA . ALA A 1 74 ? 8.383 -1.853 0.548 1.00 80.12 74 ALA A CA 1
ATOM 547 C C . ALA A 1 74 ? 6.977 -1.542 1.091 1.00 80.12 74 ALA A C 1
ATOM 549 O O . ALA A 1 74 ? 6.681 -1.810 2.257 1.00 80.12 74 ALA A O 1
ATOM 550 N N . SER A 1 75 ? 6.095 -1.010 0.240 1.00 85.00 75 SER A N 1
ATOM 551 C CA . SER A 1 75 ? 4.721 -0.665 0.620 1.00 85.00 75 SER A CA 1
ATOM 552 C C . SER A 1 75 ? 3.890 -1.894 1.001 1.00 85.00 75 SER A C 1
ATOM 554 O O . SER A 1 75 ? 3.173 -1.861 2.002 1.00 85.00 75 SER A O 1
ATOM 556 N N . ILE A 1 76 ? 4.027 -2.999 0.258 1.00 84.50 76 ILE A N 1
ATOM 557 C CA . ILE A 1 76 ? 3.347 -4.265 0.553 1.00 84.50 76 ILE A CA 1
ATOM 558 C C . ILE A 1 76 ? 3.849 -4.818 1.883 1.00 84.50 76 ILE A C 1
ATOM 560 O O . ILE A 1 76 ? 3.052 -5.203 2.734 1.00 84.50 76 ILE A O 1
ATOM 564 N N . TRP A 1 77 ? 5.160 -4.802 2.106 1.00 79.44 77 TRP A N 1
ATOM 565 C CA . TRP A 1 77 ? 5.706 -5.293 3.361 1.00 79.44 77 TRP A CA 1
ATOM 566 C C . TRP A 1 77 ? 5.174 -4.523 4.580 1.00 79.44 77 TRP A C 1
ATOM 568 O O . TRP A 1 77 ? 4.767 -5.129 5.579 1.00 79.44 77 TRP A O 1
ATOM 578 N N . LEU A 1 78 ? 5.138 -3.190 4.488 1.00 80.00 78 LEU A N 1
ATOM 579 C CA . LEU A 1 78 ? 4.623 -2.338 5.558 1.00 80.00 78 LEU A CA 1
ATOM 580 C C . LEU A 1 78 ? 3.127 -2.591 5.795 1.00 80.00 78 LEU A C 1
ATOM 582 O O . LEU A 1 78 ? 2.679 -2.620 6.939 1.00 80.00 78 LEU A O 1
ATOM 586 N N . THR A 1 79 ? 2.358 -2.818 4.724 1.00 85.00 79 THR A N 1
ATOM 587 C CA . THR A 1 79 ? 0.908 -3.033 4.815 1.00 85.00 79 THR A CA 1
ATOM 588 C C . THR A 1 79 ? 0.563 -4.381 5.446 1.00 85.00 79 THR A C 1
ATOM 590 O O . THR A 1 79 ? -0.414 -4.466 6.189 1.00 85.00 79 THR A O 1
ATOM 593 N N . THR A 1 80 ? 1.362 -5.428 5.210 1.00 80.19 80 THR A N 1
ATOM 594 C CA . THR A 1 80 ? 1.155 -6.752 5.824 1.00 80.19 80 THR A CA 1
ATOM 595 C C . THR A 1 80 ? 1.656 -6.825 7.265 1.00 80.19 80 THR A C 1
ATOM 597 O O . THR A 1 80 ? 1.168 -7.648 8.031 1.00 80.19 80 THR A O 1
ATOM 600 N N . ASN A 1 81 ? 2.600 -5.964 7.657 1.00 80.44 81 ASN A N 1
ATOM 601 C CA . ASN A 1 81 ? 3.182 -5.920 9.005 1.00 80.44 81 ASN A CA 1
ATOM 602 C C . ASN A 1 81 ? 2.750 -4.676 9.796 1.00 80.44 81 ASN A C 1
ATOM 604 O O . ASN A 1 81 ? 3.470 -4.203 10.679 1.00 80.44 81 ASN A O 1
ATOM 608 N N . LEU A 1 82 ? 1.557 -4.152 9.500 1.00 84.56 82 LEU A N 1
ATOM 609 C CA . LEU A 1 82 ? 1.048 -2.915 10.092 1.00 84.56 82 LEU A CA 1
ATOM 610 C C . LEU A 1 82 ? 1.012 -2.958 11.629 1.00 84.56 82 LEU A C 1
ATOM 612 O O . LEU A 1 82 ? 1.252 -1.948 12.281 1.00 84.56 82 LEU A O 1
ATOM 616 N N . GLN A 1 83 ? 0.784 -4.133 12.214 1.00 82.44 83 GLN A N 1
ATOM 617 C CA . GLN A 1 83 ? 0.723 -4.310 13.663 1.00 82.44 83 GLN A CA 1
ATOM 618 C C . GLN A 1 83 ? 2.027 -3.947 14.371 1.00 82.44 83 GLN A C 1
ATOM 620 O O . GLN A 1 83 ? 2.038 -3.315 15.428 1.00 82.44 83 GLN A O 1
ATOM 625 N N . ILE A 1 84 ? 3.151 -4.297 13.751 1.00 80.81 84 ILE A N 1
ATOM 626 C CA . ILE A 1 84 ? 4.470 -3.944 14.256 1.00 80.81 84 ILE A CA 1
ATOM 627 C C . ILE A 1 84 ? 4.641 -2.420 14.212 1.00 80.81 84 ILE A C 1
ATOM 629 O O . ILE A 1 84 ? 5.125 -1.827 15.175 1.00 80.81 84 ILE A O 1
ATOM 633 N N . PHE A 1 85 ? 4.208 -1.772 13.129 1.00 82.44 85 PHE A N 1
ATOM 634 C CA . PHE A 1 85 ? 4.257 -0.315 13.000 1.00 82.44 85 PHE A CA 1
ATOM 635 C C . PHE A 1 85 ? 3.403 0.392 14.066 1.00 82.44 85 PHE A C 1
ATOM 637 O O . PHE A 1 85 ? 3.868 1.354 14.679 1.00 82.44 85 PHE A O 1
ATOM 644 N N . ILE A 1 86 ? 2.195 -0.117 14.337 1.00 86.19 86 ILE A N 1
ATOM 645 C CA . ILE A 1 86 ? 1.301 0.418 15.374 1.00 86.19 86 ILE A CA 1
ATOM 646 C C . ILE A 1 86 ? 1.960 0.330 16.755 1.00 86.19 86 ILE A C 1
ATOM 648 O O . ILE A 1 86 ? 2.033 1.332 17.465 1.00 86.19 86 ILE A O 1
ATOM 652 N N . ASN A 1 87 ? 2.514 -0.832 17.108 1.00 85.12 87 ASN A N 1
ATOM 653 C CA . ASN A 1 87 ? 3.136 -1.054 18.418 1.00 85.12 87 ASN A CA 1
ATOM 654 C C . ASN A 1 87 ? 4.394 -0.202 18.648 1.00 85.12 87 ASN A C 1
ATOM 656 O O . ASN A 1 87 ? 4.684 0.169 19.783 1.00 85.12 87 ASN A O 1
ATOM 660 N N . ASN A 1 88 ? 5.132 0.129 17.585 1.00 86.38 88 ASN A N 1
ATOM 661 C CA . ASN A 1 88 ? 6.326 0.978 17.666 1.00 86.38 88 ASN A CA 1
ATOM 662 C C . ASN A 1 88 ? 6.020 2.482 17.590 1.00 86.38 88 ASN A C 1
ATOM 664 O O . ASN A 1 88 ? 6.941 3.291 17.690 1.00 86.38 88 ASN A O 1
ATOM 668 N N . THR A 1 89 ? 4.751 2.872 17.433 1.00 88.81 89 THR A N 1
ATOM 669 C CA . THR A 1 89 ? 4.341 4.275 17.298 1.00 88.81 89 THR A CA 1
ATOM 670 C C . THR A 1 89 ? 3.393 4.669 18.439 1.00 88.81 89 THR A C 1
ATOM 672 O O . THR A 1 89 ? 2.172 4.671 18.255 1.00 88.81 89 THR A O 1
ATOM 675 N N . PRO A 1 90 ? 3.920 5.069 19.619 1.00 89.62 90 PRO A N 1
ATOM 676 C CA . PRO A 1 90 ? 3.102 5.411 20.790 1.00 89.62 90 PRO A CA 1
ATOM 677 C C . PRO A 1 90 ? 2.058 6.502 20.526 1.00 89.62 90 PRO A C 1
ATOM 679 O O . PRO A 1 90 ? 0.993 6.507 21.142 1.00 89.62 90 PRO A O 1
ATOM 682 N N . ALA A 1 91 ? 2.340 7.401 19.578 1.00 92.38 91 ALA A N 1
ATOM 683 C CA . ALA A 1 91 ? 1.433 8.471 19.180 1.00 92.38 91 ALA A CA 1
ATOM 684 C C . ALA A 1 91 ? 0.061 7.951 18.712 1.00 92.38 91 ALA A C 1
ATOM 686 O O . ALA A 1 91 ? -0.951 8.585 18.993 1.00 92.38 91 ALA A O 1
ATOM 687 N N . ILE A 1 92 ? -0.008 6.783 18.058 1.00 92.19 92 ILE A N 1
ATOM 688 C CA . ILE A 1 92 ? -1.282 6.211 17.583 1.00 92.19 92 ILE A CA 1
ATOM 689 C C . ILE A 1 92 ? -2.189 5.873 18.771 1.00 92.19 92 ILE A C 1
ATOM 691 O O . ILE A 1 92 ? -3.370 6.222 18.779 1.00 92.19 92 ILE A O 1
ATOM 695 N N . TYR A 1 93 ? -1.623 5.244 19.802 1.00 93.38 93 TYR A N 1
ATOM 696 C CA . TYR A 1 93 ? -2.357 4.914 21.018 1.00 93.38 93 TYR A CA 1
ATOM 697 C C . TYR A 1 93 ? -2.771 6.173 21.792 1.00 93.38 93 TYR A C 1
ATOM 699 O O . TYR A 1 93 ? -3.904 6.258 22.256 1.00 93.38 93 TYR A O 1
ATOM 707 N N . GLN A 1 94 ? -1.901 7.183 21.872 1.00 94.31 94 GLN A N 1
ATOM 708 C CA . GLN A 1 94 ? -2.224 8.462 22.518 1.00 94.31 94 GLN A CA 1
ATOM 709 C C . GLN A 1 94 ? -3.390 9.184 21.831 1.00 94.31 94 GLN A C 1
ATOM 711 O O . GLN A 1 94 ? -4.306 9.653 22.505 1.00 94.31 94 GLN A O 1
ATOM 716 N N . VAL A 1 95 ? -3.399 9.241 20.495 1.00 95.00 95 VAL A N 1
ATOM 717 C CA . VAL A 1 95 ? -4.513 9.839 19.741 1.00 95.00 95 VAL A CA 1
ATOM 718 C C . VAL A 1 95 ? -5.805 9.061 19.990 1.00 95.00 95 VAL A C 1
ATOM 720 O O . VAL A 1 95 ? -6.842 9.671 20.251 1.00 95.00 95 VAL A O 1
ATOM 723 N N . TRP A 1 96 ? -5.750 7.726 19.983 1.00 95.81 96 TRP A N 1
ATOM 724 C CA . TRP A 1 96 ? -6.903 6.903 20.346 1.00 95.81 96 TRP A CA 1
ATOM 725 C C . TRP A 1 96 ? -7.412 7.200 21.768 1.00 95.81 96 TRP A C 1
ATOM 727 O O . TRP A 1 96 ? -8.621 7.325 21.954 1.00 95.81 96 TRP A O 1
ATOM 737 N N . GLN A 1 97 ? -6.526 7.365 22.760 1.00 95.69 97 GLN A N 1
ATOM 738 C CA . GLN A 1 97 ? -6.924 7.709 24.133 1.00 95.69 97 GLN A CA 1
ATOM 739 C C . GLN A 1 97 ? -7.685 9.035 24.181 1.00 95.69 97 GLN A C 1
ATOM 741 O O . GLN A 1 97 ? -8.762 9.089 24.766 1.00 95.69 97 GLN A O 1
ATOM 746 N N . VAL A 1 98 ? -7.185 10.072 23.504 1.00 96.25 98 VAL A N 1
ATOM 747 C CA . VAL A 1 98 ? -7.864 11.376 23.431 1.00 96.25 98 VAL A CA 1
ATOM 748 C C . VAL A 1 98 ? -9.254 11.241 22.801 1.00 96.25 98 VAL A C 1
ATOM 750 O O . VAL A 1 98 ? -10.232 11.782 23.317 1.00 96.25 98 VAL A O 1
ATOM 753 N N . LEU A 1 99 ? -9.367 10.489 21.704 1.00 96.12 99 LEU A N 1
ATOM 754 C CA . LEU A 1 99 ? -10.643 10.276 21.015 1.00 96.12 99 LEU A CA 1
ATOM 755 C C . LEU A 1 99 ? -11.619 9.418 21.834 1.00 96.12 99 LEU A C 1
ATOM 757 O O . LEU A 1 99 ? -12.824 9.671 21.810 1.00 96.12 99 LEU A O 1
ATOM 761 N N . ARG A 1 100 ? -11.117 8.450 22.604 1.00 95.38 100 ARG A N 1
ATOM 762 C CA . ARG A 1 100 ? -11.896 7.668 23.573 1.00 95.38 100 ARG A CA 1
ATOM 763 C C . ARG A 1 100 ? -12.393 8.543 24.719 1.00 95.38 100 ARG A C 1
ATOM 765 O O . ARG A 1 100 ? -13.544 8.406 25.119 1.00 95.38 100 ARG A O 1
ATOM 772 N N . ASP A 1 101 ? -11.558 9.438 25.230 1.00 95.62 101 ASP A N 1
ATOM 773 C CA . ASP A 1 101 ? -11.940 10.331 26.322 1.00 95.62 101 ASP A CA 1
ATOM 774 C C . ASP A 1 101 ? -13.029 11.311 25.849 1.00 95.62 101 ASP A C 1
ATOM 776 O O . ASP A 1 101 ? -14.034 11.500 26.537 1.00 95.62 101 ASP A O 1
ATOM 780 N N . LEU A 1 102 ? -12.918 11.826 24.617 1.00 94.44 102 LEU A N 1
ATOM 781 C CA . LEU A 1 102 ? -13.975 12.612 23.969 1.00 94.44 102 LEU A CA 1
ATOM 782 C C . LEU A 1 102 ? -15.271 11.803 23.777 1.00 94.44 102 LEU A C 1
ATOM 784 O O . LEU A 1 102 ? -16.360 12.291 24.082 1.00 94.44 102 LEU A O 1
ATOM 788 N N . ALA A 1 103 ? -15.166 10.556 23.313 1.00 92.94 103 ALA A N 1
ATOM 789 C CA . ALA A 1 103 ? -16.294 9.631 23.215 1.00 92.94 103 ALA A CA 1
ATOM 790 C C . ALA A 1 103 ? -16.954 9.376 24.586 1.00 92.94 103 ALA A C 1
ATOM 792 O O . ALA A 1 103 ? -18.182 9.339 24.691 1.00 92.94 103 ALA A O 1
ATOM 793 N N . GLY A 1 104 ? -16.152 9.267 25.647 1.00 91.69 104 GLY A N 1
ATOM 794 C CA . GLY A 1 104 ? -16.608 9.134 27.029 1.00 91.69 104 GLY A CA 1
ATOM 795 C C . GLY A 1 104 ? -17.407 10.344 27.518 1.00 91.69 104 GLY A C 1
ATOM 796 O O . GLY A 1 104 ? -18.421 10.173 28.193 1.00 91.69 104 GLY A O 1
ATOM 797 N N . LEU A 1 105 ? -17.023 11.562 27.122 1.00 92.06 105 LEU A N 1
ATOM 798 C CA . LEU A 1 105 ? -17.805 12.768 27.426 1.00 92.06 105 LEU A CA 1
ATOM 799 C C . LEU A 1 105 ? -19.197 12.715 26.782 1.00 92.06 105 LEU A C 1
ATOM 801 O O . LEU A 1 105 ? -20.198 12.979 27.449 1.00 92.06 105 LEU A O 1
ATOM 805 N N . VAL A 1 106 ? -19.284 12.317 25.510 1.00 90.94 106 VAL A N 1
ATOM 806 C CA . VAL A 1 106 ? -20.577 12.154 24.818 1.00 90.94 106 VAL A CA 1
ATOM 807 C C . VAL A 1 106 ? -21.416 11.044 25.457 1.00 90.94 106 VAL A C 1
ATOM 809 O O . VAL A 1 106 ? -22.627 11.194 25.621 1.00 90.94 106 VAL A O 1
ATOM 812 N N . PHE A 1 107 ? -20.781 9.953 25.882 1.00 89.00 107 PHE A N 1
ATOM 813 C CA . PHE A 1 107 ? -21.443 8.859 26.589 1.00 89.00 107 PHE A CA 1
ATOM 814 C C . PHE A 1 107 ? -22.131 9.316 27.888 1.00 89.00 107 PHE A C 1
ATOM 816 O O . PHE A 1 107 ? -23.263 8.908 28.160 1.00 89.00 107 PHE A O 1
ATOM 823 N N . ILE A 1 108 ? -21.509 10.217 28.657 1.00 91.50 108 ILE A N 1
ATOM 824 C CA . ILE A 1 108 ? -22.130 10.798 29.860 1.00 91.50 108 ILE A CA 1
ATOM 825 C C . ILE A 1 108 ? -23.405 11.578 29.499 1.00 91.50 108 ILE A C 1
ATOM 827 O O . ILE A 1 108 ? -24.425 11.428 30.173 1.00 91.50 108 ILE A O 1
ATOM 831 N N . PHE A 1 109 ? -23.395 12.360 28.414 1.00 92.00 109 PHE A N 1
ATOM 832 C CA . PHE A 1 109 ? -24.595 13.071 27.956 1.00 92.00 109 PHE A CA 1
ATOM 833 C C . PHE A 1 109 ? -25.718 12.122 27.517 1.00 92.00 109 PHE A C 1
ATOM 835 O O . PHE A 1 109 ? -26.888 12.399 27.783 1.00 92.00 109 PHE A O 1
ATOM 842 N N . LEU A 1 110 ? -25.385 10.984 26.903 1.00 90.50 110 LEU A N 1
ATOM 843 C CA . LEU A 1 110 ? -26.367 9.954 26.548 1.00 90.50 110 LEU A CA 1
ATOM 844 C C . LEU A 1 110 ? -27.019 9.322 27.786 1.00 90.50 110 LEU A C 1
ATOM 846 O O . LEU A 1 110 ? -28.239 9.144 27.814 1.00 90.50 110 LEU A O 1
ATOM 850 N N . LEU A 1 111 ? -26.235 9.030 28.828 1.00 91.06 111 LEU A N 1
ATOM 851 C CA . LEU A 1 111 ? -26.771 8.549 30.105 1.00 91.06 111 LEU A CA 1
ATOM 852 C C . LEU A 1 111 ? -27.663 9.595 30.777 1.00 91.06 111 LEU A C 1
ATOM 854 O O . LEU A 1 111 ? -28.739 9.253 31.268 1.00 91.06 111 LEU A O 1
ATOM 858 N N . LEU A 1 112 ? -27.255 10.865 30.758 1.00 92.75 112 LEU A N 1
ATOM 859 C CA . LEU A 1 112 ? -28.062 11.965 31.283 1.00 92.75 112 LEU A CA 1
ATOM 860 C C . LEU A 1 112 ? -29.395 12.089 30.532 1.00 92.75 112 LEU A C 1
ATOM 862 O O . LEU A 1 112 ? -30.444 12.218 31.159 1.00 92.75 112 LEU A O 1
ATOM 866 N N . TYR A 1 113 ? -29.374 11.985 29.202 1.00 90.50 113 TYR A N 1
ATOM 867 C CA . TYR A 1 113 ? -30.583 11.986 28.380 1.00 90.50 113 TYR A CA 1
ATOM 868 C C . TYR A 1 113 ? -31.534 10.835 28.748 1.00 90.50 113 TYR A C 1
ATOM 870 O O . TYR A 1 113 ? -32.733 11.055 28.945 1.00 90.50 113 TYR A O 1
ATOM 878 N N . ALA A 1 114 ? -31.009 9.615 28.902 1.00 90.12 114 ALA A N 1
ATOM 879 C CA . ALA A 1 114 ? -31.799 8.459 29.327 1.00 90.12 114 ALA A CA 1
ATOM 880 C C . ALA A 1 114 ? -32.381 8.642 30.745 1.00 90.12 114 ALA A C 1
ATOM 882 O O . ALA A 1 114 ? -33.552 8.328 30.990 1.00 90.12 114 ALA A O 1
ATOM 883 N N . ALA A 1 115 ? -31.599 9.209 31.667 1.00 92.31 115 ALA A N 1
ATOM 884 C CA . ALA A 1 115 ? -32.041 9.506 33.027 1.00 92.31 115 ALA A CA 1
ATOM 885 C C . ALA A 1 115 ? -33.187 10.532 33.046 1.00 92.31 115 ALA A C 1
ATOM 887 O O . ALA A 1 115 ? -34.196 10.300 33.712 1.00 92.31 115 ALA A O 1
ATOM 888 N N . ILE A 1 116 ? -33.088 11.614 32.264 1.00 92.31 116 ILE A N 1
ATOM 889 C CA . ILE A 1 116 ? -34.156 12.621 32.144 1.00 92.31 116 ILE A CA 1
ATOM 890 C C . ILE A 1 116 ? -35.444 11.982 31.610 1.00 92.31 116 ILE A C 1
ATOM 892 O O . ILE A 1 116 ? -36.508 12.179 32.199 1.00 92.31 116 ILE A O 1
ATOM 896 N N . LYS A 1 117 ? -35.360 11.159 30.554 1.00 89.81 117 LYS A N 1
ATOM 897 C CA . LYS A 1 117 ? -36.526 10.415 30.040 1.00 89.81 117 LYS A CA 1
ATOM 898 C C . LYS A 1 117 ? -37.160 9.506 31.093 1.00 89.81 117 LYS A C 1
ATOM 900 O O . LYS A 1 117 ? -38.381 9.373 31.118 1.00 89.81 117 LYS A O 1
ATOM 905 N N . THR A 1 118 ? -36.350 8.914 31.970 1.00 91.62 118 THR A N 1
ATOM 906 C CA . THR A 1 118 ? -36.846 8.078 33.073 1.00 91.62 118 THR A CA 1
ATOM 907 C C . THR A 1 118 ? -37.591 8.901 34.119 1.00 91.62 118 THR A C 1
ATOM 909 O O . THR A 1 118 ? -38.691 8.522 34.512 1.00 91.62 118 THR A O 1
ATOM 912 N N . VAL A 1 119 ? -37.024 10.031 34.552 1.00 93.81 119 VAL A N 1
ATOM 913 C CA . VAL A 1 119 ? -37.626 10.897 35.584 1.00 93.81 119 VAL A CA 1
ATOM 914 C C . VAL A 1 119 ? -38.932 11.525 35.099 1.00 93.81 119 VAL A C 1
ATOM 916 O O . VAL A 1 119 ? -39.894 11.596 35.858 1.00 93.81 119 VAL A O 1
ATOM 919 N N . LEU A 1 120 ? -38.988 11.943 33.833 1.00 92.38 120 LEU A N 1
ATOM 920 C CA . LEU A 1 120 ? -40.191 12.523 33.229 1.00 92.38 120 LEU A CA 1
ATOM 921 C C . LEU A 1 120 ? -41.232 11.473 32.811 1.00 92.38 120 LEU A C 1
ATOM 923 O O . LEU A 1 120 ? -42.282 11.845 32.294 1.00 92.38 120 LEU A O 1
ATOM 927 N N . ASN A 1 121 ? -40.955 10.179 33.020 1.00 89.38 121 ASN A N 1
ATOM 928 C CA . ASN A 1 121 ? -41.822 9.072 32.604 1.00 89.38 121 ASN A CA 1
ATOM 929 C C . ASN A 1 121 ? -42.161 9.127 31.095 1.00 89.38 121 ASN A C 1
ATOM 931 O O . ASN A 1 121 ? -43.266 8.811 30.663 1.00 89.38 121 ASN A O 1
ATOM 935 N N . MET A 1 122 ? -41.191 9.581 30.288 1.00 86.69 122 MET A N 1
ATOM 936 C CA . MET A 1 122 ? -41.274 9.721 28.827 1.00 86.69 122 MET A CA 1
ATOM 937 C C . MET A 1 122 ? -40.592 8.532 28.130 1.00 86.69 122 MET A C 1
ATOM 939 O O . MET A 1 122 ? -39.807 8.709 27.190 1.00 86.69 122 MET A O 1
ATOM 943 N N . GLN A 1 123 ? -40.804 7.309 28.630 1.00 83.06 123 GLN A N 1
ATOM 944 C CA . GLN A 1 123 ? -40.251 6.116 27.992 1.00 83.06 123 GLN A CA 1
ATOM 945 C C . GLN A 1 123 ? -41.128 5.691 26.809 1.00 83.06 123 GLN A C 1
ATOM 947 O O . GLN A 1 123 ? -42.199 5.115 26.974 1.00 83.06 123 GLN A O 1
ATOM 952 N N . ASP A 1 124 ? -40.646 5.942 25.594 1.00 84.06 124 ASP A N 1
ATOM 953 C CA . ASP A 1 124 ? -41.268 5.422 24.375 1.00 84.06 124 ASP A CA 1
ATOM 954 C C . ASP A 1 124 ? -41.040 3.904 24.241 1.00 84.06 124 ASP A C 1
ATOM 956 O O . ASP A 1 124 ? -40.151 3.333 24.877 1.00 84.06 124 ASP A O 1
ATOM 960 N N . ALA A 1 125 ? -41.744 3.245 23.311 1.00 79.19 125 ALA A N 1
ATOM 961 C CA . ALA A 1 125 ? -41.566 1.813 23.019 1.00 79.19 125 ALA A CA 1
ATOM 962 C C . ALA A 1 125 ? -40.104 1.407 22.704 1.00 79.19 125 ALA A C 1
ATOM 964 O O . ALA A 1 125 ? -39.727 0.250 22.864 1.00 79.19 125 ALA A O 1
ATOM 965 N N . LYS A 1 126 ? -39.266 2.363 22.280 1.00 84.56 126 LYS A N 1
ATOM 966 C CA . LYS A 1 126 ? -37.840 2.169 21.964 1.00 84.56 126 LYS A CA 1
ATOM 967 C C . LYS A 1 126 ? -36.884 2.454 23.126 1.00 84.56 126 LYS A C 1
ATOM 969 O O . LYS A 1 126 ? -35.671 2.341 22.961 1.00 84.56 126 LYS A O 1
ATOM 974 N N . TYR A 1 127 ? -37.384 2.832 24.299 1.00 86.31 127 TYR A N 1
ATOM 975 C CA . TYR A 1 127 ? -36.536 3.223 25.427 1.00 86.31 127 TYR A CA 1
ATOM 976 C C . TYR A 1 127 ? -35.608 2.090 25.899 1.00 86.31 127 TYR A C 1
ATOM 978 O O . TYR A 1 127 ? -34.427 2.320 26.154 1.00 86.31 127 TYR A O 1
ATOM 986 N N . GLY A 1 128 ? -36.110 0.850 25.942 1.00 85.81 128 GLY A N 1
ATOM 987 C CA . GLY A 1 128 ? -35.292 -0.317 26.290 1.00 85.81 128 GLY A CA 1
ATOM 988 C C . GLY A 1 128 ? -34.148 -0.571 25.301 1.00 85.81 128 GLY A C 1
ATOM 989 O O . GLY A 1 128 ? -33.055 -0.963 25.707 1.00 85.81 128 GLY A O 1
ATOM 990 N N . GLU A 1 129 ? -34.367 -0.290 24.013 1.00 86.00 129 GLU A N 1
ATOM 991 C CA . GLU A 1 129 ? -33.335 -0.382 22.975 1.00 86.00 129 GLU A CA 1
ATOM 992 C C . GLU A 1 129 ? -32.271 0.709 23.148 1.00 86.00 129 GLU A C 1
ATOM 994 O O . GLU A 1 129 ? -31.079 0.415 23.088 1.00 86.00 129 GLU A O 1
ATOM 999 N N . LEU A 1 130 ? -32.686 1.943 23.451 1.00 87.19 130 LEU A N 1
ATOM 1000 C CA . LEU A 1 130 ? -31.773 3.050 23.742 1.00 87.19 130 LEU A CA 1
ATOM 1001 C C . LEU A 1 130 ? -30.870 2.731 24.939 1.00 87.19 130 LEU A C 1
ATOM 1003 O O . LEU A 1 130 ? -29.652 2.870 24.841 1.00 87.19 130 LEU A O 1
ATOM 1007 N N . LEU A 1 131 ? -31.443 2.241 26.042 1.00 89.56 131 LEU A N 1
ATOM 1008 C CA . LEU A 1 131 ? -30.670 1.880 27.230 1.00 89.56 131 LEU A CA 1
ATOM 1009 C C . LEU A 1 131 ? -29.694 0.729 26.945 1.00 89.56 131 LEU A C 1
ATOM 1011 O O . LEU A 1 131 ? -28.525 0.800 27.329 1.00 89.56 131 LEU A O 1
ATOM 1015 N N . LYS A 1 132 ? -30.145 -0.305 26.221 1.00 90.19 132 LYS A N 1
ATOM 1016 C CA . LYS A 1 132 ? -29.287 -1.412 25.777 1.00 90.19 132 LYS A CA 1
ATOM 1017 C C . LYS A 1 132 ? -28.122 -0.904 24.923 1.00 90.19 132 LYS A C 1
ATOM 1019 O O . LYS A 1 132 ? -26.983 -1.298 25.170 1.00 90.19 132 LYS A O 1
ATOM 1024 N N . ASN A 1 133 ? -28.390 -0.031 23.953 1.00 89.75 133 ASN A N 1
ATOM 1025 C CA . ASN A 1 133 ? -27.370 0.515 23.058 1.00 89.75 133 ASN A CA 1
ATOM 1026 C C . ASN A 1 133 ? -26.342 1.349 23.822 1.00 89.75 133 ASN A C 1
ATOM 1028 O O . ASN A 1 133 ? -25.152 1.174 23.583 1.00 89.75 133 ASN A O 1
ATOM 1032 N N . ILE A 1 134 ? -26.772 2.178 24.780 1.00 91.12 134 ILE A N 1
ATOM 1033 C CA . ILE A 1 134 ? -25.856 2.940 25.639 1.00 91.12 134 ILE A CA 1
ATOM 1034 C C . ILE A 1 134 ? -24.930 1.984 26.400 1.00 91.12 134 ILE A C 1
ATOM 1036 O O . ILE A 1 134 ? -23.714 2.129 26.313 1.00 91.12 134 ILE A O 1
ATOM 1040 N N . ILE A 1 135 ? -25.466 0.965 27.081 1.00 91.31 135 ILE A N 1
ATOM 1041 C CA . ILE A 1 135 ? -24.645 0.011 27.851 1.00 91.31 135 ILE A CA 1
ATOM 1042 C C . ILE A 1 135 ? -23.622 -0.697 26.950 1.00 91.31 135 ILE A C 1
ATOM 1044 O O . ILE A 1 135 ? -22.437 -0.755 27.284 1.00 91.31 135 ILE A O 1
ATOM 1048 N N . VAL A 1 136 ? -24.059 -1.203 25.792 1.00 92.19 136 VAL A N 1
ATOM 1049 C CA . VAL A 1 136 ? -23.178 -1.889 24.832 1.00 92.19 136 VAL A CA 1
ATOM 1050 C C . VAL A 1 136 ? -22.091 -0.944 24.313 1.00 92.19 136 VAL A C 1
ATOM 1052 O O . VAL A 1 136 ? -20.918 -1.312 24.294 1.00 92.19 136 VAL A O 1
ATOM 1055 N N . VAL A 1 137 ? -22.451 0.287 23.950 1.00 91.00 137 VAL A N 1
ATOM 1056 C CA . VAL A 1 137 ? -21.507 1.299 23.459 1.00 91.00 137 VAL A CA 1
ATOM 1057 C C . VAL A 1 137 ? -20.492 1.696 24.530 1.00 91.00 137 VAL A C 1
ATOM 1059 O O . VAL A 1 137 ? -19.307 1.781 24.218 1.00 91.00 137 VAL A O 1
ATOM 1062 N N . GLY A 1 138 ? -20.896 1.837 25.794 1.00 90.19 138 GLY A N 1
ATOM 1063 C CA . GLY A 1 138 ? -19.973 2.127 26.898 1.00 90.19 138 GLY A CA 1
ATOM 1064 C C . GLY A 1 138 ? -18.880 1.064 27.070 1.00 90.19 138 GLY A C 1
ATOM 1065 O O . GLY A 1 138 ? -17.719 1.388 27.332 1.00 90.19 138 GLY A O 1
ATOM 1066 N N . ILE A 1 139 ? -19.222 -0.209 26.852 1.00 92.19 139 ILE A N 1
ATOM 1067 C CA . ILE A 1 139 ? -18.246 -1.307 26.844 1.00 92.19 139 ILE A CA 1
ATOM 1068 C C . ILE A 1 139 ? -17.366 -1.211 25.589 1.00 92.19 139 ILE A C 1
ATOM 1070 O O . ILE A 1 139 ? -16.138 -1.214 25.685 1.00 92.19 139 ILE A O 1
ATOM 1074 N N . LEU A 1 140 ? -17.977 -1.076 24.410 1.00 93.00 140 LEU A N 1
ATOM 1075 C CA . LEU A 1 140 ? -17.268 -1.090 23.128 1.00 93.00 140 LEU A CA 1
ATOM 1076 C C . LEU A 1 140 ? -16.303 0.091 22.938 1.00 93.00 140 LEU A C 1
ATOM 1078 O O . LEU A 1 140 ? -15.250 -0.100 22.339 1.00 93.00 140 LEU A O 1
ATOM 1082 N N . ILE A 1 141 ? -16.594 1.279 23.477 1.00 93.94 141 ILE A N 1
ATOM 1083 C CA . ILE A 1 141 ? -15.684 2.440 23.432 1.00 93.94 141 ILE A CA 1
ATOM 1084 C C . ILE A 1 141 ? -14.333 2.098 24.072 1.00 93.94 141 ILE A C 1
ATOM 1086 O O . ILE A 1 141 ? -13.286 2.414 23.504 1.00 93.94 141 ILE A O 1
ATOM 1090 N N . ASN A 1 142 ? -14.344 1.407 25.215 1.00 91.62 142 ASN A N 1
ATOM 1091 C CA . ASN A 1 142 ? -13.127 1.040 25.944 1.00 91.62 142 ASN A CA 1
ATOM 1092 C C . ASN A 1 142 ? -12.315 -0.052 25.233 1.00 91.62 142 ASN A C 1
ATOM 1094 O O . ASN A 1 142 ? -11.088 -0.026 25.278 1.00 91.62 142 ASN A O 1
ATOM 1098 N N . PHE A 1 143 ? -12.987 -0.972 24.536 1.00 93.56 143 PHE A N 1
ATOM 1099 C CA . PHE A 1 143 ? -12.350 -2.063 23.786 1.00 93.56 143 PHE A CA 1
ATOM 1100 C C . PHE A 1 143 ? -12.152 -1.765 22.292 1.00 93.56 143 PHE A C 1
ATOM 1102 O O . PHE A 1 143 ? -11.686 -2.628 21.549 1.00 93.56 143 PHE A O 1
ATOM 1109 N N . SER A 1 144 ? -12.472 -0.551 21.846 1.00 93.94 144 SER A N 1
ATOM 1110 C CA . SER A 1 144 ? -12.449 -0.149 20.436 1.00 93.94 144 SER A CA 1
ATOM 1111 C C . SER A 1 144 ? -11.091 -0.382 19.773 1.00 93.94 144 SER A C 1
ATOM 1113 O O . SER A 1 144 ? -11.038 -1.035 18.733 1.00 93.94 144 SER A O 1
ATOM 1115 N N . PHE A 1 145 ? -9.995 0.023 20.428 1.00 93.19 145 PHE A N 1
ATOM 1116 C CA . PHE A 1 145 ? -8.630 -0.206 19.941 1.00 93.19 145 PHE A CA 1
ATOM 1117 C C . PHE A 1 145 ? -8.338 -1.687 19.731 1.00 93.19 145 PHE A C 1
ATOM 1119 O O . PHE A 1 145 ? -7.826 -2.080 18.684 1.00 93.19 145 PHE A O 1
ATOM 1126 N N . PHE A 1 146 ? -8.682 -2.521 20.715 1.00 92.94 146 PHE A N 1
ATOM 1127 C CA . PHE A 1 146 ? -8.449 -3.959 20.650 1.00 92.94 146 PHE A CA 1
ATOM 1128 C C . PHE A 1 146 ? -9.212 -4.585 19.480 1.00 92.94 146 PHE A C 1
ATOM 1130 O O . PHE A 1 146 ? -8.614 -5.290 18.670 1.00 92.94 146 PHE A O 1
ATOM 1137 N N . ILE A 1 147 ? -10.502 -4.266 19.336 1.00 92.56 147 ILE A N 1
ATOM 1138 C CA . ILE A 1 147 ? -11.340 -4.798 18.254 1.00 92.56 147 ILE A CA 1
ATOM 1139 C C . ILE A 1 147 ? -10.778 -4.391 16.887 1.00 92.56 147 ILE A C 1
ATOM 1141 O O . ILE A 1 147 ? -10.605 -5.248 16.021 1.00 92.56 147 ILE A O 1
ATOM 1145 N N . THR A 1 148 ? -10.443 -3.111 16.686 1.00 92.50 148 THR A N 1
ATOM 1146 C CA . THR A 1 148 ? -9.885 -2.657 15.402 1.00 92.50 148 THR A CA 1
ATOM 1147 C C . THR A 1 148 ? -8.538 -3.289 15.091 1.00 92.50 148 THR A C 1
ATOM 1149 O O . THR A 1 148 ? -8.283 -3.642 13.944 1.00 92.50 148 THR A O 1
ATOM 1152 N N . THR A 1 149 ? -7.701 -3.481 16.107 1.00 91.44 149 THR A N 1
ATOM 1153 C CA . THR A 1 149 ? -6.385 -4.111 15.957 1.00 91.44 149 THR A CA 1
ATOM 1154 C C . THR A 1 149 ? -6.525 -5.575 15.531 1.00 91.44 149 THR A C 1
ATOM 1156 O O . THR A 1 149 ? -5.904 -5.992 14.558 1.00 91.44 149 THR A O 1
ATOM 1159 N N . VAL A 1 150 ? -7.431 -6.332 16.161 1.00 93.00 150 VAL A N 1
ATOM 1160 C CA . VAL A 1 150 ? -7.719 -7.729 15.785 1.00 93.00 150 VAL A CA 1
ATOM 1161 C C . VAL A 1 150 ? -8.261 -7.833 14.354 1.00 93.00 150 VAL A C 1
ATOM 1163 O O . VAL A 1 150 ? -7.873 -8.731 13.606 1.00 93.00 150 VAL A O 1
ATOM 1166 N N . LEU A 1 151 ? -9.135 -6.909 13.940 1.00 91.69 151 LEU A N 1
ATOM 1167 C CA . LEU A 1 151 ? -9.651 -6.873 12.566 1.00 91.69 151 LEU A CA 1
ATOM 1168 C C . LEU A 1 151 ? -8.550 -6.561 11.540 1.00 91.69 151 LEU A C 1
ATOM 1170 O O . LEU A 1 151 ? -8.527 -7.155 10.459 1.00 91.69 151 LEU A O 1
ATOM 1174 N N . ILE A 1 152 ? -7.625 -5.660 11.877 1.00 91.50 152 ILE A N 1
ATOM 1175 C CA . ILE A 1 152 ? -6.453 -5.356 11.047 1.00 91.50 152 ILE A CA 1
ATOM 1176 C C . ILE A 1 152 ? -5.552 -6.590 10.922 1.00 91.50 152 ILE A C 1
ATOM 1178 O O . ILE A 1 152 ? -5.154 -6.930 9.806 1.00 91.50 152 ILE A O 1
ATOM 1182 N N . ASP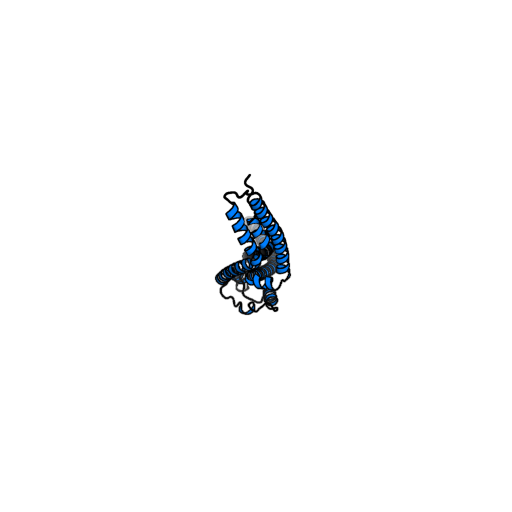 A 1 153 ? -5.286 -7.299 12.020 1.00 91.06 153 ASP A N 1
ATOM 1183 C CA . ASP A 1 153 ? -4.488 -8.530 12.010 1.00 91.06 153 ASP A CA 1
ATOM 1184 C C . ASP A 1 153 ? -5.120 -9.610 11.123 1.00 91.06 153 ASP A C 1
ATOM 1186 O O . ASP A 1 153 ? -4.440 -10.196 10.276 1.00 91.06 153 ASP A O 1
ATOM 1190 N N . ALA A 1 154 ? -6.437 -9.813 11.224 1.00 91.38 154 ALA A N 1
ATOM 1191 C CA . ALA A 1 154 ? -7.161 -10.733 10.348 1.00 91.38 154 ALA A CA 1
ATOM 1192 C C . ALA A 1 154 ? -7.036 -10.338 8.862 1.00 91.38 154 ALA A C 1
ATOM 1194 O O . ALA A 1 154 ? -6.766 -11.190 8.010 1.00 91.38 154 ALA A O 1
ATOM 1195 N N . SER A 1 155 ? -7.164 -9.044 8.540 1.00 90.12 155 SER A N 1
ATOM 1196 C CA . SER A 1 155 ? -6.979 -8.532 7.172 1.00 90.12 155 SER A CA 1
ATOM 1197 C C . SER A 1 155 ? -5.554 -8.757 6.657 1.00 90.12 155 SER A C 1
ATOM 1199 O O . SER A 1 155 ? -5.357 -9.107 5.488 1.00 90.12 155 SER A O 1
ATOM 1201 N N . ASN A 1 156 ? -4.552 -8.588 7.519 1.00 88.81 156 ASN A N 1
ATOM 1202 C CA . ASN A 1 156 ? -3.151 -8.784 7.164 1.00 88.81 156 ASN A CA 1
ATOM 1203 C C . ASN A 1 156 ? -2.826 -10.259 6.911 1.00 88.81 156 ASN A C 1
ATOM 1205 O O . ASN A 1 156 ? -2.110 -10.550 5.955 1.00 88.81 156 ASN A O 1
ATOM 1209 N N . ILE A 1 157 ? -3.409 -11.188 7.676 1.00 89.44 157 ILE A N 1
ATOM 1210 C CA . ILE A 1 157 ? -3.269 -12.635 7.437 1.00 89.44 157 ILE A CA 1
ATOM 1211 C C . ILE A 1 157 ? -3.814 -13.016 6.056 1.00 89.44 157 ILE A C 1
ATOM 1213 O O . ILE A 1 157 ? -3.126 -13.697 5.293 1.00 89.44 157 ILE A O 1
ATOM 1217 N N . VAL A 1 158 ? -5.014 -12.546 5.701 1.00 89.88 158 VAL A N 1
ATOM 1218 C CA . VAL A 1 158 ? -5.603 -12.796 4.370 1.00 89.88 158 VAL A CA 1
ATOM 1219 C C . VAL A 1 158 ? -4.729 -12.191 3.268 1.00 89.88 158 VAL A C 1
ATOM 1221 O O . VAL A 1 158 ? -4.452 -12.840 2.259 1.00 89.88 158 VAL A O 1
ATOM 1224 N N . SER A 1 159 ? -4.234 -10.968 3.479 1.00 87.56 159 SER A N 1
ATOM 1225 C CA . SER A 1 159 ? -3.344 -10.288 2.529 1.00 87.56 159 SER A CA 1
ATOM 1226 C C . SER A 1 159 ? -2.035 -11.054 2.324 1.00 87.56 159 SER A C 1
ATOM 1228 O O . SER A 1 159 ? -1.565 -11.179 1.195 1.00 87.56 159 SER A O 1
ATOM 1230 N N . LEU A 1 160 ? -1.467 -11.616 3.394 1.00 84.75 160 LEU A N 1
ATOM 1231 C CA . LEU A 1 160 ? -0.248 -12.419 3.341 1.00 84.75 160 LEU A CA 1
ATOM 1232 C C . LEU A 1 160 ? -0.466 -13.747 2.604 1.00 84.75 160 LEU A C 1
ATOM 1234 O O . LEU A 1 160 ? 0.395 -14.171 1.837 1.00 84.75 160 LEU A O 1
ATOM 1238 N N . GLN A 1 161 ? -1.619 -14.394 2.790 1.00 87.94 161 GLN A N 1
ATOM 1239 C CA . GLN A 1 161 ? -1.973 -15.605 2.042 1.00 87.94 161 GLN A CA 1
ATOM 1240 C C . GLN A 1 161 ? -2.096 -15.319 0.542 1.00 87.94 161 GLN A C 1
ATOM 1242 O O . GLN A 1 161 ? -1.535 -16.060 -0.265 1.00 87.94 161 GLN A O 1
ATOM 1247 N N . LEU A 1 162 ? -2.760 -14.220 0.168 1.00 87.38 162 LEU A N 1
ATOM 1248 C CA . LEU A 1 162 ? -2.855 -13.789 -1.228 1.00 87.38 162 LEU A CA 1
ATOM 1249 C C . LEU A 1 162 ? -1.475 -13.447 -1.805 1.00 87.38 162 LEU A C 1
ATOM 1251 O O . LEU A 1 162 ? -1.146 -13.866 -2.912 1.00 87.38 162 LEU A O 1
ATOM 1255 N N . TYR A 1 163 ? -0.646 -12.738 -1.039 1.00 83.50 163 TYR A N 1
ATOM 1256 C CA . TYR A 1 163 ? 0.726 -12.424 -1.429 1.00 83.50 163 TYR A CA 1
ATOM 1257 C C . TYR A 1 163 ? 1.542 -13.694 -1.705 1.00 83.50 163 TYR A C 1
ATOM 1259 O O . TYR A 1 163 ? 2.147 -13.816 -2.768 1.00 83.50 163 TYR A O 1
ATOM 1267 N N . ASN A 1 164 ? 1.501 -14.670 -0.794 1.00 83.12 164 ASN A N 1
ATOM 1268 C CA . ASN A 1 164 ? 2.214 -15.940 -0.941 1.00 83.12 164 ASN A CA 1
ATOM 1269 C C . ASN A 1 164 ? 1.691 -16.788 -2.112 1.00 83.12 164 ASN A C 1
ATOM 1271 O O . ASN A 1 164 ? 2.457 -17.557 -2.687 1.00 83.12 164 ASN A O 1
ATOM 1275 N N . ALA A 1 165 ? 0.413 -16.650 -2.479 1.00 85.06 165 ALA A N 1
ATOM 1276 C CA . ALA A 1 165 ? -0.159 -17.315 -3.648 1.00 85.06 165 ALA A CA 1
ATOM 1277 C C . ALA A 1 165 ? 0.323 -16.701 -4.977 1.00 85.06 165 ALA A C 1
ATOM 1279 O O . ALA A 1 165 ? 0.495 -17.425 -5.954 1.00 85.06 165 ALA A O 1
ATOM 1280 N N . ILE A 1 166 ? 0.551 -15.382 -5.016 1.00 81.81 166 ILE A N 1
ATOM 1281 C CA . ILE A 1 166 ? 1.007 -14.655 -6.216 1.00 81.81 166 ILE A CA 1
ATOM 1282 C C . ILE A 1 166 ? 2.528 -14.748 -6.382 1.00 81.81 166 ILE A C 1
ATOM 1284 O O . ILE A 1 166 ? 3.025 -14.897 -7.496 1.00 81.81 166 ILE A O 1
ATOM 1288 N N . ALA A 1 167 ? 3.270 -14.663 -5.278 1.00 74.56 167 ALA A N 1
ATOM 1289 C CA . ALA A 1 167 ? 4.727 -14.707 -5.252 1.00 74.56 167 ALA A CA 1
ATOM 1290 C C . ALA A 1 167 ? 5.233 -15.902 -4.415 1.00 74.56 167 ALA A C 1
ATOM 1292 O O . ALA A 1 167 ? 5.855 -15.698 -3.366 1.00 74.56 167 ALA A O 1
ATOM 1293 N N . PRO A 1 168 ? 4.970 -17.156 -4.840 1.00 66.19 168 PRO A N 1
ATOM 1294 C CA . PRO A 1 168 ? 5.395 -18.335 -4.097 1.00 66.19 168 PRO A CA 1
ATOM 1295 C C . PRO A 1 168 ? 6.927 -18.438 -4.077 1.00 66.19 168 PRO A C 1
ATOM 1297 O O . PRO A 1 168 ? 7.567 -18.693 -5.091 1.00 66.19 168 PRO A O 1
ATOM 1300 N N . GLN A 1 169 ? 7.510 -18.253 -2.889 1.00 57.16 169 GLN A N 1
ATOM 1301 C CA . GLN A 1 169 ? 8.895 -18.602 -2.542 1.00 57.16 169 GLN A CA 1
ATOM 1302 C C . GLN A 1 169 ? 9.989 -18.068 -3.489 1.00 57.16 169 GLN A C 1
ATOM 1304 O O . GLN A 1 169 ? 10.864 -18.806 -3.937 1.00 57.16 169 GLN A O 1
ATOM 1309 N N . THR A 1 170 ? 10.058 -16.755 -3.702 1.00 48.44 170 THR A N 1
ATOM 1310 C CA . THR A 1 170 ? 11.355 -16.120 -3.986 1.00 48.44 170 THR A CA 1
ATOM 1311 C C . THR A 1 170 ? 12.074 -15.909 -2.658 1.00 48.44 170 THR A C 1
ATOM 1313 O O . THR A 1 170 ? 11.860 -14.858 -2.070 1.00 48.44 170 THR A O 1
ATOM 1316 N N . ASN A 1 171 ? 12.822 -16.902 -2.150 1.00 43.75 171 ASN A N 1
ATOM 1317 C CA . ASN A 1 171 ? 13.745 -16.825 -0.995 1.00 43.75 171 ASN A CA 1
ATOM 1318 C C . ASN A 1 171 ? 13.636 -15.530 -0.157 1.00 43.75 171 ASN A C 1
ATOM 1320 O O . ASN A 1 171 ? 14.557 -14.716 -0.106 1.00 43.75 171 ASN A O 1
ATOM 1324 N N . VAL A 1 172 ? 12.489 -15.314 0.497 1.00 47.28 172 VAL A N 1
ATOM 1325 C CA . VAL A 1 172 ? 12.248 -14.127 1.339 1.00 47.28 172 VAL A CA 1
ATOM 1326 C C . VAL A 1 172 ? 12.945 -14.280 2.691 1.00 47.28 172 VAL A C 1
ATOM 1328 O O . VAL A 1 172 ? 12.864 -13.397 3.542 1.00 47.28 172 VAL A O 1
ATOM 1331 N N . SER A 1 173 ? 13.696 -15.371 2.866 1.00 43.91 173 SER A N 1
ATOM 1332 C CA . SER A 1 173 ? 14.561 -15.666 4.004 1.00 43.91 173 SER A CA 1
ATOM 1333 C C . SER A 1 173 ? 15.552 -14.541 4.323 1.00 43.91 173 SER A C 1
ATOM 1335 O O . SER A 1 173 ? 16.004 -14.459 5.458 1.00 43.91 173 SER A O 1
ATOM 1337 N N . SER A 1 174 ? 15.855 -13.650 3.373 1.00 47.25 174 SER A N 1
ATOM 1338 C CA . SER A 1 174 ? 16.752 -12.509 3.606 1.00 47.25 174 SER A CA 1
ATOM 1339 C C . SER A 1 174 ? 16.045 -11.214 4.001 1.00 47.25 174 SER A C 1
ATOM 1341 O O . SER A 1 174 ? 16.704 -10.326 4.527 1.00 47.25 174 SER A O 1
ATOM 1343 N N . CYS A 1 175 ? 14.734 -11.082 3.770 1.00 50.28 175 CYS A N 1
ATOM 1344 C CA . CYS A 1 175 ? 13.996 -9.883 4.175 1.00 50.28 175 CYS A CA 1
ATOM 1345 C C . CYS A 1 175 ? 13.098 -10.161 5.385 1.00 50.28 175 CYS A C 1
ATOM 1347 O O . CYS A 1 175 ? 12.784 -9.226 6.089 1.00 50.28 175 CYS A O 1
ATOM 1349 N N . ASN A 1 176 ? 12.776 -11.414 5.728 1.00 44.47 176 ASN A N 1
ATOM 1350 C CA . ASN A 1 176 ? 11.865 -11.744 6.834 1.00 44.47 176 ASN A CA 1
ATOM 1351 C C . ASN A 1 176 ? 12.489 -11.740 8.254 1.00 44.47 176 ASN A C 1
ATOM 1353 O O . ASN A 1 176 ? 11.918 -12.319 9.177 1.00 44.47 176 ASN A O 1
ATOM 1357 N N . ALA A 1 177 ? 13.647 -11.106 8.462 1.00 42.59 177 ALA A N 1
ATOM 1358 C CA . ALA A 1 177 ? 14.198 -10.879 9.800 1.00 42.59 177 ALA A CA 1
ATOM 1359 C C . ALA A 1 177 ? 13.700 -9.525 10.331 1.00 42.59 177 ALA A C 1
ATOM 1361 O O . ALA A 1 177 ? 13.576 -8.577 9.564 1.00 42.59 177 ALA A O 1
ATOM 1362 N N . GLY A 1 178 ? 13.355 -9.456 11.621 1.00 48.06 178 GLY A N 1
ATOM 1363 C CA . GLY A 1 178 ? 12.689 -8.319 12.270 1.00 48.06 178 GLY A CA 1
ATOM 1364 C C . GLY A 1 178 ? 13.319 -6.936 12.040 1.00 48.06 178 GLY A C 1
ATOM 1365 O O . GLY A 1 178 ? 14.384 -6.795 11.456 1.00 48.06 178 GLY A O 1
ATOM 1366 N N . LEU A 1 179 ? 12.635 -5.905 12.543 1.00 51.44 179 LEU A N 1
ATOM 1367 C CA . LEU A 1 179 ? 12.829 -4.455 12.331 1.00 51.44 179 LEU A CA 1
ATOM 1368 C C . LEU A 1 179 ? 14.252 -3.855 12.436 1.00 51.44 179 LEU A C 1
ATOM 1370 O O . LEU A 1 179 ? 14.415 -2.652 12.245 1.00 51.44 179 LEU A O 1
ATOM 1374 N N . ASN A 1 180 ? 15.292 -4.636 12.704 1.00 51.50 180 ASN A N 1
ATOM 1375 C CA . ASN A 1 180 ? 16.664 -4.162 12.785 1.00 51.50 180 ASN A CA 1
ATOM 1376 C C . ASN A 1 180 ? 17.337 -4.183 11.402 1.00 51.50 180 ASN A C 1
ATOM 1378 O O . ASN A 1 180 ? 18.021 -5.133 11.040 1.00 51.50 180 ASN A O 1
ATOM 1382 N N . ASN A 1 181 ? 17.186 -3.088 10.648 1.00 55.34 181 ASN A N 1
ATOM 1383 C CA . ASN A 1 181 ? 18.067 -2.684 9.535 1.00 55.34 181 ASN A CA 1
ATOM 1384 C C . ASN A 1 181 ? 18.087 -3.583 8.265 1.00 55.34 181 ASN A C 1
ATOM 1386 O O . ASN A 1 181 ? 18.692 -3.230 7.251 1.00 55.34 181 ASN A O 1
ATOM 1390 N N . THR A 1 182 ? 17.380 -4.715 8.247 1.00 56.38 182 THR A N 1
ATOM 1391 C CA . THR A 1 182 ? 17.403 -5.659 7.112 1.00 56.38 182 THR A CA 1
ATOM 1392 C C . THR A 1 182 ? 16.473 -5.256 5.957 1.00 56.38 182 THR A C 1
ATOM 1394 O O . THR A 1 182 ? 16.818 -5.470 4.799 1.00 56.38 182 THR A O 1
ATOM 1397 N N . TYR A 1 183 ? 15.344 -4.583 6.214 1.00 54.12 183 TYR A N 1
ATOM 1398 C CA . TYR A 1 183 ? 14.436 -4.125 5.145 1.00 54.12 183 TYR A CA 1
ATOM 1399 C C . TYR A 1 183 ? 14.979 -2.946 4.348 1.00 54.12 183 TYR A C 1
ATOM 1401 O O . TYR A 1 183 ? 14.879 -2.948 3.125 1.00 54.12 183 TYR A O 1
ATOM 1409 N N . PHE A 1 184 ? 15.603 -1.969 5.015 1.00 58.22 184 PHE A N 1
ATOM 1410 C CA . PHE A 1 184 ? 16.337 -0.917 4.313 1.00 58.22 184 PHE A CA 1
ATOM 1411 C C . PHE A 1 184 ? 17.447 -1.532 3.457 1.00 58.22 184 PHE A C 1
ATOM 1413 O O . PHE A 1 184 ? 17.589 -1.161 2.301 1.00 58.22 184 PHE A O 1
ATOM 1420 N N . THR A 1 185 ? 18.141 -2.553 3.970 1.00 58.59 185 THR A N 1
ATOM 1421 C CA . THR A 1 185 ? 19.130 -3.324 3.203 1.00 58.59 185 THR A CA 1
ATOM 1422 C C . THR A 1 185 ? 18.499 -4.073 2.021 1.00 58.59 185 THR A C 1
ATOM 1424 O O . THR A 1 185 ? 19.088 -4.090 0.950 1.00 58.59 185 THR A O 1
ATOM 1427 N N . CYS A 1 186 ? 17.293 -4.632 2.155 1.00 57.41 186 CYS A N 1
ATOM 1428 C CA . CYS A 1 186 ? 16.550 -5.328 1.091 1.00 57.41 186 CYS A CA 1
ATOM 1429 C C . CYS A 1 186 ? 16.058 -4.362 -0.008 1.00 57.41 186 CYS A C 1
ATOM 1431 O O . CYS A 1 186 ? 16.234 -4.628 -1.198 1.00 57.41 186 CYS A O 1
ATOM 1433 N N . VAL A 1 187 ? 15.514 -3.201 0.374 1.00 58.09 187 VAL A N 1
ATOM 1434 C CA . VAL A 1 187 ? 15.126 -2.116 -0.546 1.00 58.09 187 VAL A CA 1
ATOM 1435 C C . VAL A 1 187 ? 16.362 -1.535 -1.231 1.00 58.09 187 VAL A C 1
ATOM 1437 O O . VAL A 1 187 ? 16.393 -1.454 -2.453 1.00 58.09 187 VAL A O 1
ATOM 1440 N N . LEU A 1 188 ? 17.415 -1.212 -0.476 1.00 61.47 188 LEU A N 1
ATOM 1441 C CA . LEU A 1 188 ? 18.688 -0.727 -1.011 1.00 61.47 188 LEU A CA 1
ATOM 1442 C C . LEU A 1 188 ? 19.328 -1.752 -1.955 1.00 61.47 188 LEU A C 1
ATOM 1444 O O . LEU A 1 188 ? 19.792 -1.374 -3.022 1.00 61.47 188 LEU A O 1
ATOM 1448 N N . SER A 1 189 ? 19.281 -3.044 -1.617 1.00 60.22 189 SER A N 1
ATOM 1449 C CA . SER A 1 189 ? 19.756 -4.130 -2.485 1.00 60.22 189 SER A CA 1
ATOM 1450 C C . SER A 1 189 ? 18.916 -4.255 -3.752 1.00 60.22 189 SER A C 1
ATOM 1452 O O . SER A 1 189 ? 19.469 -4.471 -4.822 1.00 60.22 189 SER A O 1
ATOM 1454 N N . SER A 1 190 ? 17.597 -4.064 -3.668 1.00 58.03 190 SER A N 1
ATOM 1455 C CA . SER A 1 190 ? 16.718 -4.039 -4.847 1.00 58.03 190 SER A CA 1
ATOM 1456 C C . SER A 1 190 ? 17.068 -2.872 -5.778 1.00 58.03 190 SER A C 1
ATOM 1458 O O . SER A 1 190 ? 17.028 -3.026 -6.995 1.00 58.03 190 SER A O 1
ATOM 1460 N N . LEU A 1 191 ? 17.473 -1.725 -5.219 1.00 57.88 191 LEU A N 1
ATOM 1461 C CA . LEU A 1 191 ? 17.949 -0.563 -5.976 1.00 57.88 191 LEU A CA 1
ATOM 1462 C C . LEU A 1 191 ? 19.360 -0.760 -6.561 1.00 57.88 191 LEU A C 1
ATOM 1464 O O . LEU A 1 191 ? 19.659 -0.187 -7.607 1.00 57.88 191 LEU A O 1
ATOM 1468 N N . THR A 1 192 ? 20.216 -1.573 -5.930 1.00 57.00 192 THR A N 1
ATOM 1469 C CA . THR A 1 192 ? 21.582 -1.880 -6.402 1.00 57.00 192 THR A CA 1
ATOM 1470 C C . THR A 1 192 ? 21.690 -3.179 -7.217 1.00 57.00 192 THR A C 1
ATOM 1472 O O . THR A 1 192 ? 22.797 -3.605 -7.539 1.00 57.00 192 THR A O 1
ATOM 1475 N N . GLY A 1 193 ? 20.565 -3.797 -7.602 1.00 49.66 193 GLY A N 1
ATOM 1476 C CA . GLY A 1 193 ? 20.527 -4.980 -8.479 1.00 49.66 193 GLY A CA 1
ATOM 1477 C C . GLY A 1 193 ? 20.651 -6.337 -7.770 1.00 49.66 193 GLY A C 1
ATOM 1478 O O . GLY A 1 193 ? 20.762 -7.371 -8.428 1.00 49.66 193 GLY A O 1
ATOM 1479 N N . GLY A 1 194 ? 20.610 -6.369 -6.439 1.00 52.25 194 GLY A N 1
ATOM 1480 C CA . GLY A 1 194 ? 20.507 -7.596 -5.655 1.00 52.25 194 GLY A CA 1
ATOM 1481 C C . GLY A 1 194 ? 19.099 -8.189 -5.737 1.00 52.25 194 GLY A C 1
ATOM 1482 O O . GLY A 1 194 ? 18.160 -7.630 -5.171 1.00 52.25 194 GLY A O 1
ATOM 1483 N N . SER A 1 195 ? 18.962 -9.337 -6.407 1.00 48.50 195 SER A N 1
ATOM 1484 C CA . SER A 1 195 ? 17.703 -10.084 -6.534 1.00 48.50 195 SER A CA 1
ATOM 1485 C C . SER A 1 195 ? 17.244 -10.613 -5.175 1.00 48.50 195 SER A C 1
ATOM 1487 O O . SER A 1 195 ? 17.664 -11.678 -4.723 1.00 48.50 195 SER A O 1
ATOM 1489 N N . HIS A 1 196 ? 16.383 -9.848 -4.513 1.00 53.16 196 HIS A N 1
ATOM 1490 C CA . HIS A 1 196 ? 15.658 -10.290 -3.333 1.00 53.16 196 HIS A CA 1
ATOM 1491 C C . HIS A 1 196 ? 14.171 -10.329 -3.672 1.00 53.16 196 HIS A C 1
ATOM 1493 O O . HIS A 1 196 ? 13.654 -9.503 -4.429 1.00 53.16 196 HIS A O 1
ATOM 1499 N N . GLY A 1 197 ? 13.514 -11.370 -3.171 1.00 62.78 197 GLY A N 1
ATOM 1500 C CA . GLY A 1 197 ? 12.135 -11.695 -3.488 1.00 62.78 197 GLY A CA 1
ATOM 1501 C C . GLY A 1 197 ? 11.147 -10.554 -3.266 1.00 62.78 197 GLY A C 1
ATOM 1502 O O . GLY A 1 197 ? 11.334 -9.705 -2.400 1.00 62.78 197 GLY A O 1
ATOM 1503 N N . GLY A 1 198 ? 10.077 -10.548 -4.057 1.00 72.00 198 GLY A N 1
ATOM 1504 C CA . GLY A 1 198 ? 9.054 -9.509 -4.013 1.00 72.00 198 GLY A CA 1
ATOM 1505 C C . GLY A 1 198 ? 8.047 -9.652 -5.147 1.00 72.00 198 GLY A C 1
ATOM 1506 O O . GLY A 1 198 ? 8.396 -10.119 -6.233 1.00 72.00 198 GLY A O 1
ATOM 1507 N N . LEU A 1 199 ? 6.805 -9.224 -4.917 1.00 79.81 199 LEU A N 1
ATOM 1508 C CA . LEU A 1 199 ? 5.742 -9.258 -5.928 1.00 79.81 199 LEU A CA 1
ATOM 1509 C C . LEU A 1 199 ? 6.135 -8.479 -7.191 1.00 79.81 199 LEU A C 1
ATOM 1511 O O . LEU A 1 199 ? 5.911 -8.960 -8.299 1.00 79.81 199 LEU A O 1
ATOM 1515 N N . ALA A 1 200 ? 6.798 -7.328 -7.044 1.00 82.75 200 ALA A N 1
ATOM 1516 C CA . ALA A 1 200 ? 7.276 -6.559 -8.190 1.00 82.75 200 ALA A CA 1
ATOM 1517 C C . ALA A 1 200 ? 8.334 -7.326 -9.003 1.00 82.75 200 ALA A C 1
ATOM 1519 O O . ALA A 1 200 ? 8.314 -7.289 -10.230 1.00 82.75 200 ALA A O 1
ATOM 1520 N N . THR A 1 201 ? 9.220 -8.067 -8.329 1.00 77.88 201 THR A N 1
ATOM 1521 C CA . THR A 1 201 ? 10.263 -8.883 -8.967 1.00 77.88 201 THR A CA 1
ATOM 1522 C C . THR A 1 201 ? 9.649 -10.037 -9.752 1.00 77.88 201 THR A C 1
ATOM 1524 O O . THR A 1 201 ? 10.042 -10.250 -10.892 1.00 77.88 201 THR A O 1
ATOM 1527 N N . VAL A 1 202 ? 8.649 -10.727 -9.187 1.00 79.94 202 VAL A N 1
ATOM 1528 C CA . VAL A 1 202 ? 7.912 -11.809 -9.869 1.00 79.94 202 VAL A CA 1
ATOM 1529 C C . VAL A 1 202 ? 7.183 -11.288 -11.107 1.00 79.94 202 VAL A C 1
ATOM 1531 O O . VAL A 1 202 ? 7.223 -11.920 -12.164 1.00 79.94 202 VAL A O 1
ATOM 1534 N N . ILE A 1 203 ? 6.544 -10.119 -11.011 1.00 83.75 203 ILE A N 1
ATOM 1535 C CA . ILE A 1 203 ? 5.852 -9.515 -12.155 1.00 83.75 203 ILE A CA 1
ATOM 1536 C C . ILE A 1 203 ? 6.859 -9.090 -13.230 1.00 83.75 203 ILE A C 1
ATOM 1538 O O . ILE A 1 203 ? 6.664 -9.409 -14.400 1.00 83.75 203 ILE A O 1
ATOM 1542 N N . VAL A 1 204 ? 7.962 -8.434 -12.860 1.00 80.94 204 VAL A N 1
ATOM 1543 C CA . VAL A 1 204 ? 9.003 -8.018 -13.819 1.00 80.94 204 VAL A CA 1
ATOM 1544 C C . VAL A 1 204 ? 9.677 -9.219 -14.473 1.00 80.94 204 VAL A C 1
ATOM 1546 O O . VAL A 1 204 ? 9.880 -9.199 -15.685 1.00 80.94 204 VAL A O 1
ATOM 1549 N N . SER A 1 205 ? 9.969 -10.281 -13.717 1.00 78.38 205 SER A N 1
ATOM 1550 C CA . SER A 1 205 ? 10.525 -11.513 -14.284 1.00 78.38 205 SER A CA 1
ATOM 1551 C C . SER A 1 205 ? 9.534 -12.227 -15.198 1.00 78.38 205 SER A C 1
ATOM 1553 O O . SER A 1 205 ? 9.947 -12.837 -16.174 1.00 78.38 205 SER A O 1
ATOM 1555 N N . SER A 1 206 ? 8.230 -12.135 -14.917 1.00 78.81 206 SER A N 1
ATOM 1556 C CA . SER A 1 206 ? 7.189 -12.706 -15.785 1.00 78.81 206 SER A CA 1
ATOM 1557 C C . SER A 1 206 ? 6.998 -11.901 -17.073 1.00 78.81 206 SER A C 1
ATOM 1559 O O . SER A 1 206 ? 6.634 -12.467 -18.099 1.00 78.81 206 SER A O 1
ATOM 1561 N N . LEU A 1 207 ? 7.240 -10.587 -17.032 1.00 77.81 207 LEU A N 1
ATOM 1562 C CA . LEU A 1 207 ? 7.197 -9.722 -18.212 1.00 77.81 207 LEU A CA 1
ATOM 1563 C C . LEU A 1 207 ? 8.416 -9.921 -19.129 1.00 77.81 207 LEU A C 1
ATOM 1565 O O . LEU A 1 207 ? 8.341 -9.563 -20.302 1.00 77.81 207 LEU A O 1
ATOM 1569 N N . ASP A 1 208 ? 9.523 -10.476 -18.614 1.00 71.94 208 ASP A N 1
ATOM 1570 C CA . ASP A 1 208 ? 10.741 -10.838 -19.360 1.00 71.94 208 ASP A CA 1
ATOM 1571 C C . ASP A 1 208 ? 11.312 -9.708 -20.252 1.00 71.94 208 ASP A C 1
ATOM 1573 O O . ASP A 1 208 ? 12.070 -9.951 -21.194 1.00 71.94 208 ASP A O 1
ATOM 1577 N N . VAL A 1 209 ? 10.988 -8.445 -19.944 1.00 69.94 209 VAL A N 1
ATOM 1578 C CA . VAL A 1 209 ? 11.304 -7.272 -20.784 1.00 69.94 209 VAL A CA 1
ATOM 1579 C C . VAL A 1 209 ? 12.815 -7.110 -20.969 1.00 69.94 209 VAL A C 1
ATOM 1581 O O . VAL A 1 209 ? 13.280 -6.661 -22.015 1.00 69.94 209 VAL A O 1
ATOM 1584 N N . GLN A 1 210 ? 13.608 -7.542 -19.985 1.00 64.88 210 GLN A N 1
ATOM 1585 C CA . GLN A 1 210 ? 15.070 -7.525 -20.053 1.00 64.88 210 GLN A CA 1
ATOM 1586 C C . GLN A 1 210 ? 15.624 -8.446 -21.151 1.00 64.88 210 GLN A C 1
ATOM 1588 O O . GLN A 1 210 ? 16.663 -8.137 -21.739 1.00 64.88 210 GLN A O 1
ATOM 1593 N N . LYS A 1 211 ? 14.934 -9.548 -21.478 1.00 67.62 211 LYS A N 1
ATOM 1594 C CA . LYS A 1 211 ? 15.357 -10.475 -22.542 1.00 67.62 211 LYS A CA 1
ATOM 1595 C C . LYS A 1 211 ? 15.181 -9.890 -23.939 1.00 67.62 211 LYS A C 1
ATOM 1597 O O . LYS A 1 211 ? 15.701 -10.458 -24.890 1.00 67.62 211 LYS A O 1
ATOM 1602 N N . TRP A 1 212 ? 14.461 -8.780 -24.099 1.00 69.06 212 TRP A N 1
ATOM 1603 C CA . TRP A 1 212 ? 14.289 -8.142 -25.409 1.00 69.06 212 TRP A CA 1
ATOM 1604 C C . TRP A 1 212 ? 15.519 -7.328 -25.827 1.00 69.06 212 TRP A C 1
ATOM 1606 O O . TRP A 1 212 ? 15.704 -7.078 -27.013 1.00 69.06 212 TRP A O 1
ATOM 1616 N N . TRP A 1 213 ? 16.369 -6.961 -24.863 1.00 61.72 213 TRP A N 1
ATOM 1617 C CA . TRP A 1 213 ? 17.519 -6.072 -25.046 1.00 61.72 213 TRP A CA 1
ATOM 1618 C C . TRP A 1 213 ? 18.870 -6.721 -24.657 1.00 61.72 213 TRP A C 1
ATOM 1620 O O . TRP A 1 213 ? 19.927 -6.211 -25.020 1.00 61.72 213 TRP A O 1
ATOM 1630 N N . SER A 1 214 ? 18.881 -7.859 -23.951 1.00 57.53 214 SER A N 1
ATOM 1631 C CA . SER A 1 214 ? 20.133 -8.538 -23.585 1.00 57.53 214 SER A CA 1
ATOM 1632 C C . SER A 1 214 ? 20.856 -9.165 -24.793 1.00 57.53 214 SER A C 1
ATOM 1634 O O . SER A 1 214 ? 20.256 -9.465 -25.829 1.00 57.53 214 SER A O 1
ATOM 1636 N N . THR A 1 215 ? 22.166 -9.406 -24.657 1.00 51.16 215 THR A N 1
ATOM 1637 C CA . THR A 1 215 ? 23.029 -10.041 -25.678 1.00 51.16 215 THR A CA 1
ATOM 1638 C C . THR A 1 215 ? 22.554 -11.440 -26.103 1.00 51.16 215 THR A C 1
ATOM 1640 O O . THR A 1 215 ? 22.948 -11.926 -27.160 1.00 51.16 215 THR A O 1
ATOM 1643 N N . ASP A 1 216 ? 21.676 -12.068 -25.317 1.00 52.66 216 ASP A N 1
ATOM 1644 C CA . ASP A 1 216 ? 21.043 -13.362 -25.599 1.00 52.66 216 ASP A CA 1
ATOM 1645 C C . ASP A 1 216 ? 19.549 -13.234 -25.926 1.00 52.66 216 ASP A C 1
ATOM 1647 O O . ASP A 1 216 ? 18.777 -14.184 -25.791 1.00 52.66 216 ASP A O 1
ATOM 1651 N N . SER A 1 217 ? 19.129 -12.050 -26.372 1.00 59.53 217 SER A N 1
ATOM 1652 C CA . SER A 1 217 ? 17.779 -11.833 -26.873 1.00 59.53 217 SER A CA 1
ATOM 1653 C C . SER A 1 217 ? 17.493 -12.731 -28.089 1.00 59.53 217 SER A C 1
ATOM 1655 O O . SER A 1 217 ? 18.379 -12.970 -28.915 1.00 59.53 217 SER A O 1
ATOM 1657 N N . PRO A 1 218 ? 16.235 -13.166 -28.301 1.00 50.78 218 PRO A N 1
ATOM 1658 C CA . PRO A 1 218 ? 15.812 -13.791 -29.565 1.00 50.78 218 PRO A CA 1
ATOM 1659 C C . PRO A 1 218 ? 16.008 -12.856 -30.778 1.00 50.78 218 PRO A C 1
ATOM 1661 O O . PRO A 1 218 ? 15.880 -13.264 -31.929 1.00 50.78 218 PRO A O 1
ATOM 1664 N N . PHE A 1 219 ? 16.355 -11.599 -30.501 1.00 53.34 219 PHE A N 1
ATOM 1665 C CA . PHE A 1 219 ? 16.661 -10.519 -31.417 1.00 53.34 219 PHE A CA 1
ATOM 1666 C C . PHE A 1 219 ? 18.174 -10.231 -31.512 1.00 53.34 219 PHE A C 1
ATOM 1668 O O . PHE A 1 219 ? 18.558 -9.181 -32.009 1.00 53.34 219 PHE A O 1
ATOM 1675 N N . LYS A 1 220 ? 19.059 -11.148 -31.093 1.00 53.44 220 LYS A N 1
ATOM 1676 C CA . LYS A 1 220 ? 20.532 -11.006 -31.165 1.00 53.44 220 LYS A CA 1
ATOM 1677 C C . LYS A 1 220 ? 21.071 -10.718 -32.575 1.00 53.44 220 LYS A C 1
ATOM 1679 O O . LYS A 1 220 ? 22.056 -10.000 -32.738 1.00 53.44 220 LYS A O 1
ATOM 1684 N N . SER A 1 221 ? 20.392 -11.226 -33.608 1.00 48.91 221 SER A N 1
ATOM 1685 C CA . SER A 1 221 ? 20.677 -10.900 -35.016 1.00 48.91 221 SER A CA 1
ATOM 1686 C C . SER A 1 221 ? 20.230 -9.489 -35.421 1.00 48.91 221 SER A C 1
ATOM 1688 O O . SER A 1 221 ? 20.501 -9.059 -36.536 1.00 48.91 221 SER A O 1
ATOM 1690 N N . LEU A 1 222 ? 19.493 -8.797 -34.550 1.00 51.47 222 LEU A N 1
ATOM 1691 C CA . LEU A 1 222 ? 19.040 -7.421 -34.716 1.00 51.47 222 LEU A CA 1
ATOM 1692 C C . LEU A 1 222 ? 19.934 -6.445 -33.949 1.00 51.47 222 LEU A C 1
ATOM 1694 O O . LEU A 1 222 ? 20.085 -5.338 -34.423 1.00 51.47 222 LEU A O 1
ATOM 1698 N N . THR A 1 223 ? 20.558 -6.832 -32.830 1.00 50.59 223 THR A N 1
ATOM 1699 C CA . THR A 1 223 ? 21.378 -5.941 -31.977 1.00 50.59 223 THR A CA 1
ATOM 1700 C C . THR A 1 223 ? 22.878 -5.931 -32.300 1.00 50.59 223 THR A C 1
ATOM 1702 O O . THR A 1 223 ? 23.649 -5.235 -31.639 1.00 50.59 223 THR A O 1
ATOM 1705 N N . SER A 1 224 ? 23.314 -6.689 -33.312 1.00 51.38 224 SER A N 1
ATOM 1706 C CA . SER A 1 224 ? 24.712 -6.720 -33.760 1.00 51.38 224 SER A CA 1
ATOM 1707 C C . SER A 1 224 ? 24.971 -5.594 -34.775 1.00 51.38 224 SER A C 1
ATOM 1709 O O . SER A 1 224 ? 24.318 -5.574 -35.819 1.00 51.38 224 SER A O 1
ATOM 1711 N N . PRO A 1 225 ? 25.904 -4.660 -34.517 1.00 53.06 225 PRO A N 1
ATOM 1712 C CA . PRO A 1 225 ? 26.151 -3.532 -35.406 1.00 53.06 225 PRO A CA 1
ATOM 1713 C C . PRO A 1 225 ? 26.929 -3.997 -36.647 1.00 53.06 225 PRO A C 1
ATOM 1715 O O . PRO A 1 225 ? 28.156 -4.067 -36.630 1.00 53.06 225 PRO A O 1
ATOM 1718 N N . SER A 1 226 ? 26.226 -4.309 -37.739 1.00 50.88 226 SER A N 1
ATOM 1719 C CA . SER A 1 226 ? 26.805 -4.351 -39.089 1.00 50.88 226 SER A CA 1
ATOM 1720 C C . SER A 1 226 ? 26.305 -3.145 -39.887 1.00 50.88 226 SER A C 1
ATOM 1722 O O . SER A 1 226 ? 25.112 -2.953 -40.114 1.00 50.88 226 SER A O 1
ATOM 1724 N N . SER A 1 227 ? 27.243 -2.282 -40.262 1.00 55.69 227 SER A N 1
ATOM 1725 C CA . SER A 1 227 ? 27.065 -0.841 -40.463 1.00 55.69 227 SER A CA 1
ATOM 1726 C C . SER A 1 227 ? 26.442 -0.390 -41.794 1.00 55.69 227 SER A C 1
ATOM 1728 O O . SER A 1 227 ? 26.842 0.647 -42.314 1.00 55.69 227 SER A O 1
ATOM 1730 N N . SER A 1 228 ? 25.471 -1.103 -42.366 1.00 56.31 228 SER A N 1
ATOM 1731 C CA . SER A 1 228 ? 24.766 -0.572 -43.558 1.00 56.31 228 SER A CA 1
ATOM 1732 C C . SER A 1 228 ? 23.351 -1.093 -43.802 1.00 56.31 228 SER A C 1
ATOM 1734 O O . SER A 1 228 ? 22.622 -0.470 -44.557 1.00 56.31 228 SER A O 1
ATOM 1736 N N . ASP A 1 229 ? 22.890 -2.145 -43.121 1.00 63.00 229 ASP A N 1
ATOM 1737 C CA . ASP A 1 229 ? 21.553 -2.673 -43.408 1.00 63.00 229 ASP A CA 1
ATOM 1738 C C . ASP A 1 229 ? 20.449 -1.841 -42.736 1.00 63.00 229 ASP A C 1
ATOM 1740 O O . ASP A 1 229 ? 20.159 -1.978 -41.539 1.00 63.00 229 ASP A O 1
ATOM 1744 N N . LEU A 1 230 ? 19.770 -1.010 -43.534 1.00 62.50 230 LEU A N 1
ATOM 1745 C CA . LEU A 1 230 ? 18.598 -0.222 -43.132 1.00 62.50 230 LEU A CA 1
ATOM 1746 C C . LEU A 1 230 ? 17.546 -1.068 -42.388 1.00 62.50 230 LEU A C 1
ATOM 1748 O O . LEU A 1 230 ? 16.982 -0.631 -41.382 1.00 62.50 230 LEU A O 1
ATOM 1752 N N . SER A 1 231 ? 17.316 -2.310 -42.829 1.00 66.31 231 SER A N 1
ATOM 1753 C CA . SER A 1 231 ? 16.346 -3.221 -42.209 1.00 66.31 231 SER A CA 1
ATOM 1754 C C . SER A 1 231 ? 16.719 -3.653 -40.790 1.00 66.31 231 SER A C 1
ATOM 1756 O O . SER A 1 231 ? 15.825 -3.941 -39.998 1.00 66.31 231 SER A O 1
ATOM 1758 N N . ILE A 1 232 ? 18.007 -3.709 -40.446 1.00 67.50 232 ILE A N 1
ATOM 1759 C CA . ILE A 1 232 ? 18.464 -4.098 -39.103 1.00 67.50 232 ILE A CA 1
ATOM 1760 C C . ILE A 1 232 ? 18.294 -2.911 -38.143 1.00 67.50 232 ILE A C 1
ATOM 1762 O O . ILE A 1 232 ? 17.708 -3.065 -37.070 1.00 67.50 232 ILE A O 1
ATOM 1766 N N . ASN A 1 233 ? 18.673 -1.705 -38.578 1.00 67.44 233 ASN A N 1
ATOM 1767 C CA . ASN A 1 233 ? 18.535 -0.472 -37.793 1.00 67.44 233 ASN A CA 1
ATOM 1768 C C . ASN A 1 233 ? 17.074 -0.117 -37.472 1.00 67.44 233 ASN A C 1
ATOM 1770 O O . ASN A 1 233 ? 16.747 0.209 -36.329 1.00 67.44 233 ASN A O 1
ATOM 1774 N N . VAL A 1 234 ? 16.168 -0.238 -38.450 1.00 69.81 234 VAL A N 1
ATOM 1775 C CA . VAL A 1 234 ? 14.729 0.008 -38.235 1.00 69.81 234 VAL A CA 1
ATOM 1776 C C . VAL A 1 234 ? 14.131 -1.008 -37.252 1.00 69.81 234 VAL A C 1
ATOM 1778 O O . VAL A 1 234 ? 13.301 -0.653 -36.414 1.00 69.81 234 VAL A O 1
ATOM 1781 N N . ARG A 1 235 ? 14.582 -2.267 -37.296 1.00 70.31 235 ARG A N 1
ATOM 1782 C CA . ARG A 1 235 ? 14.121 -3.316 -36.374 1.00 70.31 235 ARG A CA 1
ATOM 1783 C C . ARG A 1 235 ? 14.643 -3.103 -34.946 1.00 70.31 235 ARG A C 1
ATOM 1785 O O . ARG A 1 235 ? 13.860 -3.273 -34.016 1.00 70.31 235 ARG A O 1
ATOM 1792 N N . MET A 1 236 ? 15.892 -2.659 -34.757 1.00 69.12 236 MET A N 1
ATOM 1793 C CA . MET A 1 236 ? 16.410 -2.251 -33.435 1.00 69.12 236 MET A CA 1
ATOM 1794 C C . MET A 1 236 ? 15.603 -1.106 -32.822 1.00 69.12 236 MET A C 1
ATOM 1796 O O . MET A 1 236 ? 15.233 -1.158 -31.649 1.00 69.12 236 MET A O 1
ATOM 1800 N N . MET A 1 237 ? 15.287 -0.085 -33.622 1.00 73.25 237 MET A N 1
ATOM 1801 C CA . MET A 1 237 ? 14.499 1.062 -33.173 1.00 73.25 237 MET A CA 1
ATOM 1802 C C . MET A 1 237 ? 13.083 0.649 -32.730 1.00 73.25 237 MET A C 1
ATOM 1804 O O . MET A 1 237 ? 12.569 1.149 -31.724 1.00 73.25 237 MET A O 1
ATOM 1808 N N . LEU A 1 238 ? 12.464 -0.301 -33.437 1.00 76.94 238 LEU A N 1
ATOM 1809 C CA . LEU A 1 238 ? 11.137 -0.820 -33.101 1.00 76.94 238 LEU A CA 1
ATOM 1810 C C . LEU A 1 238 ? 11.144 -1.650 -31.806 1.00 76.94 238 LEU A C 1
ATOM 1812 O O . LEU A 1 238 ? 10.270 -1.470 -30.961 1.00 76.94 238 LEU A O 1
ATOM 1816 N N . VAL A 1 239 ? 12.153 -2.503 -31.603 1.00 76.88 239 VAL A N 1
ATOM 1817 C CA . VAL A 1 239 ? 12.293 -3.277 -30.355 1.00 76.88 239 VAL A CA 1
ATOM 1818 C C . VAL A 1 239 ? 12.567 -2.352 -29.161 1.00 76.88 239 VAL A C 1
ATOM 1820 O O . VAL A 1 239 ? 11.906 -2.483 -28.131 1.00 76.88 239 VAL A O 1
ATOM 1823 N N . ASN A 1 240 ? 13.460 -1.366 -29.304 1.00 76.25 240 ASN A N 1
ATOM 1824 C CA . ASN A 1 240 ? 13.791 -0.431 -28.221 1.00 76.25 240 ASN A CA 1
ATOM 1825 C C . ASN A 1 240 ? 12.614 0.477 -27.841 1.00 76.25 240 ASN A C 1
ATOM 1827 O O . ASN A 1 240 ? 12.399 0.736 -26.658 1.00 76.25 240 ASN A O 1
ATOM 1831 N N . SER A 1 241 ? 11.830 0.944 -28.817 1.00 79.06 241 SER A N 1
ATOM 1832 C CA . SER A 1 241 ? 10.631 1.751 -28.543 1.00 79.06 241 SER A CA 1
ATOM 1833 C C . SER A 1 241 ? 9.518 0.935 -27.879 1.00 79.06 241 SER A C 1
ATOM 1835 O O . SER A 1 241 ? 8.893 1.420 -26.935 1.00 79.06 241 SER A O 1
ATOM 1837 N N . GLY A 1 242 ? 9.317 -0.321 -28.294 1.00 81.31 242 GLY A N 1
ATOM 1838 C CA . GLY A 1 242 ? 8.386 -1.241 -27.635 1.00 81.31 242 GLY A CA 1
ATOM 1839 C C . GLY A 1 242 ? 8.796 -1.562 -26.195 1.00 81.31 242 GLY A C 1
ATOM 1840 O O . GLY A 1 242 ? 7.978 -1.459 -25.280 1.00 81.31 242 GLY A O 1
ATOM 1841 N N . ALA A 1 243 ? 10.075 -1.873 -25.970 1.00 79.94 243 ALA A N 1
ATOM 1842 C CA . ALA A 1 243 ? 10.616 -2.110 -24.632 1.00 79.94 243 ALA A CA 1
ATOM 1843 C C . ALA A 1 243 ? 10.489 -0.866 -23.739 1.00 79.94 243 ALA A C 1
ATOM 1845 O O . ALA A 1 243 ? 10.077 -0.967 -22.582 1.00 79.94 243 ALA A O 1
ATOM 1846 N N . LEU A 1 244 ? 10.772 0.323 -24.278 1.00 85.31 244 LEU A N 1
ATOM 1847 C CA . LEU A 1 244 ? 10.597 1.578 -23.553 1.00 85.31 244 LEU A CA 1
ATOM 1848 C C . LEU A 1 244 ? 9.138 1.780 -23.126 1.00 85.31 244 LEU A C 1
ATOM 1850 O O . LEU A 1 244 ? 8.877 2.089 -21.966 1.00 85.31 244 LEU A O 1
ATOM 1854 N N . ALA A 1 245 ? 8.180 1.554 -24.027 1.00 87.19 245 ALA A N 1
ATOM 1855 C CA . ALA A 1 245 ? 6.765 1.693 -23.697 1.00 87.19 245 ALA A CA 1
ATOM 1856 C C . ALA A 1 245 ? 6.343 0.729 -22.574 1.00 87.19 245 ALA A C 1
ATOM 1858 O O . ALA A 1 245 ? 5.723 1.155 -21.600 1.00 87.19 245 ALA A O 1
ATOM 1859 N N . VAL A 1 246 ? 6.727 -0.549 -22.661 1.00 87.81 246 VAL A N 1
ATOM 1860 C CA . VAL A 1 246 ? 6.377 -1.555 -21.643 1.00 87.81 246 VAL A CA 1
ATOM 1861 C C . VAL A 1 246 ? 7.044 -1.254 -20.297 1.00 87.81 246 VAL A C 1
ATOM 1863 O O . VAL A 1 246 ? 6.376 -1.314 -19.266 1.00 87.81 246 VAL A O 1
ATOM 1866 N N . THR A 1 247 ? 8.332 -0.894 -20.284 1.00 86.06 247 THR A N 1
ATOM 1867 C CA . THR A 1 247 ? 9.053 -0.569 -19.036 1.00 86.06 247 THR A CA 1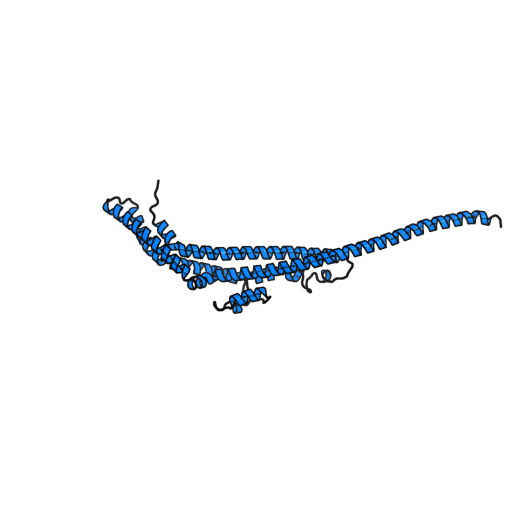
ATOM 1868 C C . THR A 1 247 ? 8.464 0.648 -18.328 1.00 86.06 247 THR A C 1
ATOM 1870 O O . THR A 1 247 ? 8.263 0.605 -17.114 1.00 86.06 247 THR A O 1
ATOM 1873 N N . VAL A 1 248 ? 8.123 1.705 -19.070 1.00 90.44 248 VAL A N 1
ATOM 1874 C CA . VAL A 1 248 ? 7.495 2.909 -18.508 1.00 90.44 248 VAL A CA 1
ATOM 1875 C C . VAL A 1 248 ? 6.097 2.599 -17.972 1.00 90.44 248 VAL A C 1
ATOM 1877 O O . VAL A 1 248 ? 5.770 3.005 -16.856 1.00 90.44 248 VAL A O 1
ATOM 1880 N N . LEU A 1 249 ? 5.284 1.843 -18.716 1.00 91.06 249 LEU A N 1
ATOM 1881 C CA . LEU A 1 249 ? 3.950 1.440 -18.261 1.00 91.06 249 LEU A CA 1
ATOM 1882 C C . LEU A 1 249 ? 4.015 0.581 -16.992 1.00 91.06 249 LEU A C 1
ATOM 1884 O O . LEU A 1 249 ? 3.253 0.819 -16.052 1.00 91.06 249 LEU A O 1
ATOM 1888 N N . ALA A 1 250 ? 4.947 -0.373 -16.932 1.00 90.31 250 ALA A N 1
ATOM 1889 C CA . ALA A 1 250 ? 5.173 -1.191 -15.745 1.00 90.31 250 ALA A CA 1
ATOM 1890 C C . ALA A 1 250 ? 5.613 -0.336 -14.545 1.00 90.31 250 ALA A C 1
ATOM 1892 O O . ALA A 1 250 ? 5.075 -0.497 -13.449 1.00 90.31 250 ALA A O 1
ATOM 1893 N N . ALA A 1 251 ? 6.525 0.621 -14.751 1.00 90.62 251 ALA A N 1
ATOM 1894 C CA . ALA A 1 251 ? 6.994 1.517 -13.696 1.00 90.62 251 ALA A CA 1
ATOM 1895 C C . ALA A 1 251 ? 5.845 2.356 -13.113 1.00 90.62 251 ALA A C 1
ATOM 1897 O O . ALA A 1 251 ? 5.647 2.383 -11.897 1.00 90.62 251 ALA A O 1
ATOM 1898 N N . VAL A 1 252 ? 5.035 2.978 -13.976 1.00 93.06 252 VAL A N 1
ATOM 1899 C CA . VAL A 1 252 ? 3.872 3.778 -13.555 1.00 93.06 252 VAL A CA 1
ATOM 1900 C C . VAL A 1 252 ? 2.828 2.911 -12.844 1.00 93.06 252 VAL A C 1
ATOM 1902 O O . VAL A 1 252 ? 2.296 3.321 -11.811 1.00 93.06 252 VAL A O 1
ATOM 1905 N N . SER A 1 253 ? 2.563 1.701 -13.346 1.00 93.69 253 SER A N 1
ATOM 1906 C CA . SER A 1 253 ? 1.638 0.755 -12.709 1.00 93.69 253 SER A CA 1
ATOM 1907 C C . SER A 1 253 ? 2.093 0.372 -11.298 1.00 93.69 253 SER A C 1
ATOM 1909 O O . SER A 1 253 ? 1.292 0.391 -10.361 1.00 93.69 253 SER A O 1
ATOM 1911 N N . PHE A 1 254 ? 3.387 0.099 -11.117 1.00 92.00 254 PHE A N 1
ATOM 1912 C CA . PHE A 1 254 ? 3.945 -0.241 -9.810 1.00 92.00 254 PHE A CA 1
ATOM 1913 C C . PHE A 1 254 ? 3.912 0.922 -8.831 1.00 92.00 254 PHE A C 1
ATOM 1915 O O . PHE A 1 254 ? 3.590 0.713 -7.663 1.00 92.00 254 PHE A O 1
ATOM 1922 N N . LEU A 1 255 ? 4.182 2.144 -9.293 1.00 93.31 255 LEU A N 1
ATOM 1923 C CA . LEU A 1 255 ? 4.064 3.339 -8.462 1.00 93.31 255 LEU A CA 1
ATOM 1924 C C . LEU A 1 255 ? 2.614 3.539 -8.002 1.00 93.31 255 LEU A C 1
ATOM 1926 O O . LEU A 1 255 ? 2.372 3.760 -6.815 1.00 93.31 255 LEU A O 1
ATOM 1930 N N . GLY A 1 256 ? 1.644 3.386 -8.909 1.00 94.75 256 GLY A N 1
ATOM 1931 C CA . GLY A 1 256 ? 0.220 3.449 -8.571 1.00 94.75 256 GLY A CA 1
ATOM 1932 C C . GLY A 1 256 ? -0.189 2.396 -7.536 1.00 94.75 256 GLY A C 1
ATOM 1933 O O . GLY A 1 256 ? -0.859 2.716 -6.552 1.00 94.75 256 GLY A O 1
ATOM 1934 N N . ALA A 1 257 ? 0.272 1.154 -7.703 1.00 92.50 257 ALA A N 1
ATOM 1935 C CA . ALA A 1 257 ? 0.030 0.081 -6.741 1.00 92.50 257 ALA A CA 1
ATOM 1936 C C . ALA A 1 257 ? 0.690 0.358 -5.375 1.00 92.50 257 ALA A C 1
ATOM 1938 O O . ALA A 1 257 ? 0.065 0.140 -4.334 1.00 92.50 257 ALA A O 1
ATOM 1939 N N . ALA A 1 258 ? 1.912 0.900 -5.365 1.00 91.38 258 ALA A N 1
ATOM 1940 C CA . ALA A 1 258 ? 2.611 1.269 -4.138 1.00 91.38 258 ALA A CA 1
ATOM 1941 C C . ALA A 1 258 ? 1.864 2.376 -3.378 1.00 91.38 258 ALA A C 1
ATOM 1943 O O . ALA A 1 258 ? 1.657 2.283 -2.167 1.00 91.38 258 ALA A O 1
ATOM 1944 N N . ALA A 1 259 ? 1.391 3.397 -4.098 1.00 94.44 259 ALA A N 1
ATOM 1945 C CA . ALA A 1 259 ? 0.595 4.477 -3.528 1.00 94.44 259 ALA A CA 1
ATOM 1946 C C . ALA A 1 259 ? -0.722 3.962 -2.924 1.00 94.44 259 ALA A C 1
ATOM 1948 O O . ALA A 1 259 ? -1.091 4.373 -1.825 1.00 94.44 259 ALA A O 1
ATOM 1949 N N . ALA A 1 260 ? -1.400 3.016 -3.584 1.00 93.06 260 ALA A N 1
ATOM 1950 C CA . ALA A 1 260 ? -2.612 2.392 -3.053 1.00 93.06 260 ALA A CA 1
ATOM 1951 C C . ALA A 1 260 ? -2.348 1.589 -1.762 1.00 93.06 260 ALA A C 1
ATOM 1953 O O . ALA A 1 260 ? -3.133 1.661 -0.812 1.00 93.06 260 ALA A O 1
ATOM 1954 N N . ALA A 1 261 ? -1.227 0.865 -1.686 1.00 90.25 261 ALA A N 1
ATOM 1955 C CA . ALA A 1 261 ? -0.832 0.134 -0.480 1.00 90.25 261 ALA A CA 1
ATOM 1956 C C . ALA A 1 261 ? -0.488 1.073 0.693 1.00 90.25 261 ALA A C 1
ATOM 1958 O O . ALA A 1 261 ? -0.855 0.789 1.838 1.00 90.25 261 ALA A O 1
ATOM 1959 N N . ILE A 1 262 ? 0.155 2.212 0.412 1.00 90.69 262 ILE A N 1
ATOM 1960 C CA . ILE A 1 262 ? 0.412 3.273 1.401 1.00 90.69 262 ILE A CA 1
ATOM 1961 C C . ILE A 1 262 ? -0.901 3.919 1.854 1.00 90.69 262 ILE A C 1
ATOM 1963 O O . ILE A 1 262 ? -1.123 4.102 3.051 1.00 90.69 262 ILE A O 1
ATOM 1967 N N . TRP A 1 263 ? -1.803 4.210 0.916 1.00 94.19 263 TRP A N 1
ATOM 1968 C CA . TRP A 1 263 ? -3.123 4.756 1.220 1.00 94.19 263 TRP A CA 1
ATOM 1969 C C . TRP A 1 263 ? -3.915 3.841 2.162 1.00 94.19 263 TRP A C 1
ATOM 1971 O O . TRP A 1 263 ? -4.476 4.318 3.149 1.00 94.19 263 TRP A O 1
ATOM 1981 N N . ARG A 1 264 ? -3.890 2.518 1.930 1.00 91.94 264 ARG A N 1
ATOM 1982 C CA . ARG A 1 264 ? -4.489 1.525 2.841 1.00 91.94 264 ARG A CA 1
ATOM 1983 C C . ARG A 1 264 ? -3.974 1.691 4.273 1.00 91.94 264 ARG A C 1
ATOM 1985 O O . ARG A 1 264 ? -4.777 1.696 5.200 1.00 91.94 264 ARG A O 1
ATOM 1992 N N . ILE A 1 265 ? -2.662 1.837 4.462 1.00 90.44 265 ILE A N 1
ATOM 1993 C CA . ILE A 1 265 ? -2.052 1.990 5.794 1.00 90.44 265 ILE A CA 1
ATOM 1994 C C . ILE A 1 265 ? -2.566 3.254 6.486 1.00 90.44 265 ILE A C 1
ATOM 1996 O O . ILE A 1 265 ? -3.003 3.188 7.635 1.00 90.44 265 ILE A O 1
ATOM 2000 N N . ALA A 1 266 ? -2.561 4.386 5.778 1.00 92.25 266 ALA A N 1
ATOM 2001 C CA . ALA A 1 266 ? -3.039 5.655 6.317 1.00 92.25 266 ALA A CA 1
ATOM 2002 C C . ALA A 1 266 ? -4.510 5.566 6.756 1.00 92.25 266 ALA A C 1
ATOM 2004 O O . ALA A 1 266 ? -4.845 5.953 7.876 1.00 92.25 266 ALA A O 1
ATOM 2005 N N . VAL A 1 267 ? -5.374 4.987 5.914 1.00 93.50 267 VAL A N 1
ATOM 2006 C CA . VAL A 1 267 ? -6.798 4.804 6.227 1.00 93.50 267 VAL A CA 1
ATOM 2007 C C . VAL A 1 267 ? -6.990 3.889 7.436 1.00 93.50 267 VAL A C 1
ATOM 2009 O O . VAL A 1 267 ? -7.776 4.224 8.317 1.00 93.50 267 VAL A O 1
ATOM 2012 N N . LEU A 1 268 ? -6.263 2.771 7.530 1.00 93.38 268 LEU A N 1
ATOM 2013 C CA . LEU A 1 268 ? -6.388 1.853 8.668 1.00 93.38 268 LEU A CA 1
ATOM 2014 C C . LEU A 1 268 ? -5.944 2.492 9.990 1.00 93.38 268 LEU A C 1
ATOM 2016 O O . LEU A 1 268 ? -6.607 2.291 11.005 1.00 93.38 268 LEU A O 1
ATOM 2020 N N . ILE A 1 269 ? -4.879 3.298 9.983 1.00 92.38 269 ILE A N 1
ATOM 2021 C CA . ILE A 1 269 ? -4.428 4.028 11.179 1.00 92.38 269 ILE A CA 1
ATOM 2022 C C . ILE A 1 269 ? -5.464 5.076 11.599 1.00 92.38 269 ILE A C 1
ATOM 2024 O O . ILE A 1 269 ? -5.780 5.181 12.784 1.00 92.38 269 ILE A O 1
ATOM 2028 N N . ILE A 1 270 ? -6.024 5.825 10.642 1.00 92.50 270 ILE A N 1
ATOM 2029 C CA . ILE A 1 270 ? -7.078 6.809 10.925 1.00 92.50 270 ILE A CA 1
ATOM 2030 C C . ILE A 1 270 ? -8.319 6.109 11.486 1.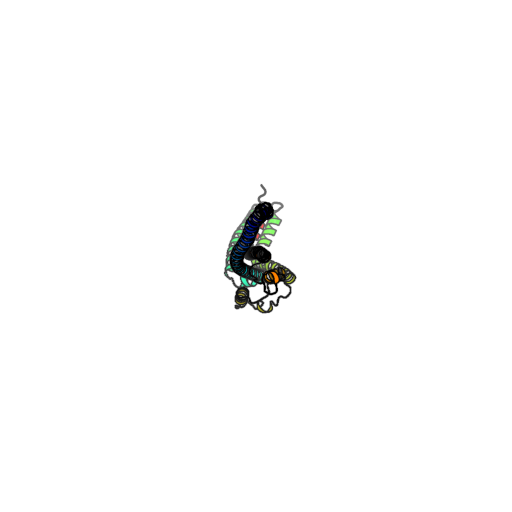00 92.50 270 ILE A C 1
ATOM 2032 O O . ILE A 1 270 ? -8.843 6.537 12.510 1.00 92.50 270 ILE A O 1
ATOM 2036 N N . LEU A 1 271 ? -8.767 5.010 10.873 1.00 92.44 271 LEU A N 1
ATOM 2037 C CA . LEU A 1 271 ? -9.916 4.238 11.356 1.00 92.44 271 LEU A CA 1
ATOM 2038 C C . LEU A 1 271 ? -9.688 3.672 12.761 1.00 92.44 271 LEU A C 1
ATOM 2040 O O . LEU A 1 271 ? -10.603 3.691 13.580 1.00 92.44 271 LEU A O 1
ATOM 2044 N N . LEU A 1 272 ? -8.475 3.204 13.060 1.00 94.19 272 LEU A N 1
ATOM 2045 C CA . LEU A 1 272 ? -8.109 2.711 14.385 1.00 94.19 272 LEU A CA 1
ATOM 2046 C C . LEU A 1 272 ? -8.151 3.834 15.430 1.00 94.19 272 LEU A C 1
ATOM 2048 O O . LEU A 1 272 ? -8.767 3.663 16.485 1.00 94.19 272 LEU A O 1
ATOM 2052 N N . ALA A 1 273 ? -7.569 4.996 15.123 1.00 93.00 273 ALA A N 1
ATOM 2053 C CA . ALA A 1 273 ? -7.591 6.154 16.012 1.00 93.00 273 ALA A CA 1
ATOM 2054 C C . ALA A 1 273 ? -9.026 6.658 16.261 1.00 93.00 273 ALA A C 1
ATOM 2056 O O . ALA A 1 273 ? -9.417 6.870 17.407 1.00 93.00 273 ALA A O 1
ATOM 2057 N N . PHE A 1 274 ? -9.834 6.783 15.204 1.00 93.69 274 PHE A N 1
ATOM 2058 C CA . PHE A 1 274 ? -11.215 7.285 15.256 1.00 93.69 274 PHE A CA 1
ATOM 2059 C C . PHE A 1 274 ? -12.259 6.239 15.672 1.00 93.69 274 PHE A C 1
ATOM 2061 O O . PHE A 1 274 ? -13.442 6.569 15.795 1.00 93.69 274 PHE A O 1
ATOM 2068 N N . SER A 1 275 ? -11.842 5.003 15.942 1.00 94.44 275 SER A N 1
ATOM 2069 C CA . SER A 1 275 ? -12.741 3.907 16.311 1.00 94.44 275 SER A CA 1
ATOM 2070 C C . SER A 1 275 ? -13.708 4.212 17.470 1.00 94.44 275 SER A C 1
ATOM 2072 O O . SER A 1 275 ? -14.878 3.841 17.341 1.00 94.44 275 SER A O 1
ATOM 2074 N N . PRO A 1 276 ? -13.339 4.941 18.551 1.00 93.25 276 PRO A N 1
ATOM 2075 C CA . PRO A 1 276 ? -14.276 5.236 19.638 1.00 93.25 276 PRO A CA 1
ATOM 2076 C C . PRO A 1 276 ? -15.423 6.158 19.209 1.00 93.25 276 PRO A C 1
ATOM 2078 O O . PRO A 1 276 ? -16.560 5.984 19.647 1.00 93.25 276 PRO A O 1
ATOM 2081 N N . LEU A 1 277 ? -15.137 7.131 18.336 1.00 91.75 277 LEU A N 1
ATOM 2082 C CA . LEU A 1 277 ? -16.119 8.121 17.890 1.00 91.75 277 LEU A CA 1
ATOM 2083 C C . LEU A 1 277 ? -17.202 7.492 17.015 1.00 91.75 277 LEU A C 1
ATOM 2085 O O . LEU A 1 277 ? -18.380 7.821 17.155 1.00 91.75 277 LEU A O 1
ATOM 2089 N N . TRP A 1 278 ? -16.819 6.556 16.144 1.00 89.50 278 TRP A N 1
ATOM 2090 C CA . TRP A 1 278 ? -17.775 5.835 15.307 1.00 89.50 278 TRP A CA 1
ATOM 2091 C C . TRP A 1 278 ? -18.769 5.017 16.149 1.00 89.50 278 TRP A C 1
ATOM 2093 O O . TRP A 1 278 ? -19.971 5.046 15.889 1.00 89.50 278 TRP A O 1
ATOM 2103 N N . ILE A 1 279 ? -18.287 4.358 17.210 1.00 89.62 279 ILE A N 1
ATOM 2104 C CA . ILE A 1 279 ? -19.115 3.547 18.119 1.00 89.62 279 ILE A CA 1
ATOM 2105 C C . ILE A 1 279 ? -20.107 4.425 18.899 1.00 89.62 279 ILE A C 1
ATOM 2107 O O . ILE A 1 279 ? -21.266 4.046 19.058 1.00 89.62 279 ILE A O 1
ATOM 2111 N N . VAL A 1 280 ? -19.694 5.617 19.344 1.00 88.62 280 VAL A N 1
ATOM 2112 C CA . VAL A 1 280 ? -20.605 6.583 19.989 1.00 88.62 280 VAL A CA 1
ATOM 2113 C C . VAL A 1 280 ? -21.716 7.034 19.048 1.00 88.62 280 VAL A C 1
ATOM 2115 O O . VAL A 1 280 ? -22.867 7.132 19.474 1.00 88.62 280 VAL A O 1
ATOM 2118 N N . GLY A 1 281 ? -21.397 7.273 17.772 1.00 85.69 281 GLY A N 1
ATOM 2119 C CA . GLY A 1 281 ? -22.382 7.676 16.767 1.00 85.69 281 GLY A CA 1
ATOM 2120 C C . GLY A 1 281 ? -23.549 6.691 16.633 1.00 85.69 281 GLY A C 1
ATOM 2121 O O . GLY A 1 281 ? -24.677 7.110 16.390 1.00 85.69 281 GLY A O 1
ATOM 2122 N N . TYR A 1 282 ? -23.311 5.399 16.876 1.00 83.88 282 TYR A N 1
ATOM 2123 C CA . TYR A 1 282 ? -24.350 4.367 16.868 1.00 83.88 282 TYR A CA 1
ATOM 2124 C C . TYR A 1 282 ? -25.336 4.468 18.050 1.00 83.88 282 TYR A C 1
ATOM 2126 O O . TYR A 1 282 ? -26.489 4.060 17.923 1.00 83.88 282 TYR A O 1
ATOM 2134 N N . ALA A 1 283 ? -24.921 5.022 19.196 1.00 80.56 283 ALA A N 1
ATOM 2135 C CA . ALA A 1 283 ? -25.800 5.204 20.357 1.00 80.56 283 ALA A CA 1
ATOM 2136 C C . ALA A 1 283 ? -26.684 6.458 20.275 1.00 80.56 283 ALA A C 1
ATOM 2138 O O . ALA A 1 283 ? -27.575 6.624 21.113 1.00 80.56 283 ALA A O 1
ATOM 2139 N N . LEU A 1 284 ? -26.455 7.345 19.300 1.00 79.75 284 LEU A N 1
ATOM 2140 C CA . LEU A 1 284 ? -27.268 8.545 19.147 1.00 79.75 284 LEU A CA 1
ATOM 2141 C C . LEU A 1 284 ? -28.707 8.155 18.766 1.00 79.75 284 LEU A C 1
ATOM 2143 O O . LEU A 1 284 ? -28.906 7.407 17.804 1.00 79.75 284 LEU A O 1
ATOM 2147 N N . PRO A 1 285 ? -29.729 8.652 19.488 1.00 70.19 285 PRO A N 1
ATOM 2148 C CA . PRO A 1 285 ? -31.111 8.427 19.097 1.00 70.19 285 PRO A CA 1
ATOM 2149 C C . PRO A 1 285 ? -31.335 9.036 17.710 1.00 70.19 285 PRO A C 1
ATOM 2151 O O . PRO A 1 285 ? -31.163 10.239 17.521 1.00 70.19 285 PRO A O 1
ATOM 2154 N N . GLN A 1 286 ? -31.706 8.203 16.734 1.00 67.38 286 GLN A N 1
ATOM 2155 C CA . GLN A 1 286 ? -32.074 8.681 15.404 1.00 67.38 286 GLN A CA 1
ATOM 2156 C C . GLN A 1 286 ? -33.301 9.578 15.546 1.00 67.38 286 GLN A C 1
ATOM 2158 O O . GLN A 1 286 ? -34.389 9.104 15.885 1.00 67.38 286 GLN A O 1
ATOM 2163 N N . ILE A 1 287 ? -33.102 10.875 15.324 1.00 53.09 287 ILE A N 1
ATOM 2164 C CA . ILE A 1 287 ? -34.180 11.850 15.265 1.00 53.09 287 ILE A CA 1
ATOM 2165 C C . ILE A 1 287 ? -34.981 11.479 14.016 1.00 53.09 287 ILE A C 1
ATOM 2167 O O . ILE A 1 287 ? -34.530 11.697 12.895 1.00 53.09 287 ILE A O 1
ATOM 2171 N N . LYS A 1 288 ? -36.114 10.801 14.205 1.00 45.72 288 LYS A N 1
ATOM 2172 C CA . LYS A 1 288 ? -37.122 10.707 13.155 1.00 45.72 288 LYS A CA 1
ATOM 2173 C C . LYS A 1 288 ? -37.789 12.074 13.109 1.00 45.72 288 LYS A C 1
ATOM 2175 O O . LYS A 1 288 ? -38.362 12.476 14.120 1.00 45.72 288 LYS A O 1
ATOM 2180 N N . GLU A 1 289 ? -37.624 12.776 11.992 1.00 38.94 289 GLU A N 1
ATOM 2181 C CA . GLU A 1 289 ? -38.519 13.879 11.627 1.00 38.94 289 GLU A CA 1
ATOM 2182 C C . GLU A 1 289 ? -39.978 13.402 11.604 1.00 38.94 289 GLU A C 1
ATOM 2184 O O . GLU A 1 289 ? -40.212 12.214 11.257 1.00 38.94 289 GLU A O 1
#

Sequence (289 aa):
MHRLRKYLIPILAIALMAVFPLHSAHAASVAASVAGALFDVTIGTVLHMVSYVLYLVLTIASFALTLSAALLNASIWLTTNLQIFINNTPAIYQVWQVLRDLAGLVFIFLLLYAAIKTVLNMQDAKYGELLKNIIVVGILINFSFFITTVLIDASNIVSLQLYNAIAPQTNVSSCNAGLNNTYFTCVLSSLTGGSHGGLATVIVSSLDVQKWWSTDSPFKSLTSPSSSDLSINVRMMLVNSGALAVTVLAAVSFLGAAAAAIWRIAVLIILLAFSPLWIVGYALPQIKE

pLDDT: mean 76.03, std 15.58, range [38.94, 96.25]

Secondary structure (DSSP, 8-state):
-TTTHHHHHHHHHHHHHHHHHHHHHHHHHHHHHHHHHHHHHHHHHHHHHHHHHHHHHHHHHHHHHHHHHHHHHHHHHHHHTHHHHHHT-HHHHHHHHHHHHHHHHHHHHHHHHHHHHHHTT---TTHHHHHHHHHHHHHHHHHHHHHHHHHHHHHHHHHHHHHHHHSTTS-GGGT-S-TTTHHHHHHHHHHTT-----HHHHHHHHHTGGGGTSTTSTTTTTSS--TT-HHHHHHHHHHHHHHHHHHHHHHHHHHHHHHHHHHHHHHHHHHHHHHHHHHHHHHS-----

Radius of gyration: 39.28 Å; chains: 1; bounding box: 81×32×140 Å

Foldseek 3Di:
DPVVVVPPVVVVVVVVVVVVVVVVVVVVVVVVVVVVQVVLLVVLVVLVVVLVVLVVLLVVLLLLLLLLQLLLQLLLVCLLPVLVVCVVDVVLVVLLVVLLVVLVVLLVVLVVVLVVCVVVVVQDPCSVVLVVLSVVLVVCSVCLLVVLSVVSNVVSVVSVVVQCVQFPDPPQVQVPDDDPPRSVVVSVCSSVVNDGGGNSSSVCVVVVLVLLPDCNRPLVVLPDDPRGDPVSSVVSSVSSVVSSVVSNVSSVVSNVSSVVSNVSSVVSSVCSSNRSVVSSVSSDPPPDD